Protein 7QB8 (pdb70)

Radius of gyration: 17.1 Å; Cα contacts (8 Å, |Δi|>4): 320; chains: 1; bounding box: 38×36×46 Å

InterPro domains:
  IPR030903 Cyclodipeptide synthase [PF16715] (21-199)
  IPR030903 Cyclodipeptide synthase [TIGR04539] (23-199)
  IPR038622 Cyclodipeptide synthase superfamily [G3DSA:3.40.50.11710] (7-207)

B-factor: mean 63.41, std 20.31, range [30.0, 174.08]

CATH classification: 3.40.50.11710

Organism: NCBI:txid1394712

Structure (mmCIF, N/CA/C/O backbone):
data_7QB8
#
_entry.id   7QB8
#
_cell.length_a   102.611
_cell.length_b   102.611
_cell.length_c   49.758
_cell.angle_alpha   90.000
_cell.angle_beta   90.000
_cell.angle_gamma   90.000
#
_symmetry.space_group_name_H-M   'P 42 21 2'
#
loop_
_entity.id
_entity.type
_entity.pdbx_description
1 polymer 'Cyclodipeptide synthase'
2 water water
#
loop_
_atom_site.group_PDB
_atom_site.id
_atom_site.type_symbol
_atom_site.label_atom_id
_atom_site.label_alt_id
_atom_site.label_comp_id
_atom_site.label_asym_id
_atom_site.label_entity_id
_atom_site.label_seq_id
_atom_site.pdbx_PDB_ins_code
_atom_site.Cartn_x
_atom_site.Cartn_y
_atom_site.Cartn_z
_atom_site.occupancy
_atom_site.B_iso_or_equiv
_atom_site.auth_seq_id
_atom_site.auth_comp_id
_atom_site.auth_asym_id
_atom_site.auth_atom_id
_atom_site.pdbx_PDB_model_num
ATOM 1 N N . MET A 1 1 ? 19.946 67.050 -1.842 1.00 101.28 1 MET A N 1
ATOM 2 C CA . MET A 1 1 ? 20.565 66.090 -0.940 1.00 87.31 1 MET A CA 1
ATOM 3 C C . MET A 1 1 ? 21.887 65.597 -1.540 1.00 76.36 1 MET A C 1
ATOM 4 O O . MET A 1 1 ? 21.895 64.894 -2.556 1.00 69.58 1 MET A O 1
ATOM 9 N N . GLU A 1 2 ? 23.005 65.983 -0.920 1.00 64.14 2 GLU A N 1
ATOM 10 C CA . GLU A 1 2 ? 24.313 65.623 -1.448 1.00 73.07 2 GLU A CA 1
ATOM 11 C C . GLU A 1 2 ? 25.315 65.442 -0.314 1.00 67.79 2 GLU A C 1
ATOM 12 O O . GLU A 1 2 ? 25.134 65.937 0.806 1.00 61.03 2 GLU A O 1
ATOM 18 N N . LEU A 1 3 ? 26.381 64.715 -0.641 1.00 66.69 3 LEU A N 1
ATOM 19 C CA . LEU A 1 3 ? 27.472 64.429 0.281 1.00 69.01 3 LEU A CA 1
ATOM 20 C C . LEU A 1 3 ? 28.239 65.705 0.589 1.00 71.00 3 LEU A C 1
ATOM 21 O O . LEU A 1 3 ? 28.733 66.373 -0.327 1.00 67.84 3 LEU A O 1
ATOM 26 N N . HIS A 1 4 ? 28.337 66.083 1.847 1.00 66.76 4 HIS A N 1
ATOM 27 C CA . HIS A 1 4 ? 29.001 67.365 2.166 1.00 84.63 4 HIS A CA 1
ATOM 28 C C . HIS A 1 4 ? 30.384 67.098 2.722 1.00 88.27 4 HIS A C 1
ATOM 29 O O . HIS A 1 4 ? 31.237 67.944 2.480 1.00 97.94 4 HIS A O 1
ATOM 36 N N . GLN A 1 5 ? 30.613 65.949 3.352 1.00 89.37 5 GLN A N 1
ATOM 37 C CA . GLN A 1 5 ? 31.875 65.735 4.034 1.00 86.86 5 GLN A CA 1
ATOM 38 C C . GLN A 1 5 ? 31.948 64.290 4.518 1.00 76.61 5 GLN A C 1
ATOM 39 O O . GLN A 1 5 ? 30.925 63.638 4.736 1.00 67.59 5 GLN A O 1
ATOM 45 N N . ILE A 1 6 ? 33.132 63.704 4.646 1.00 73.14 6 ILE A N 1
ATOM 46 C CA . ILE A 1 6 ? 33.346 62.259 4.733 1.00 67.80 6 ILE A CA 1
ATOM 47 C C . ILE A 1 6 ? 34.424 61.983 5.774 1.00 66.48 6 ILE A C 1
ATOM 48 O O . ILE A 1 6 ? 35.512 62.564 5.705 1.00 72.62 6 ILE A O 1
ATOM 53 N N . ARG A 1 7 ? 34.147 61.073 6.709 1.00 56.75 7 ARG A N 1
ATOM 54 C CA A ARG A 1 7 ? 35.162 60.605 7.645 0.50 54.29 7 ARG A CA 1
ATOM 55 C CA B ARG A 1 7 ? 35.122 60.603 7.694 0.50 54.79 7 ARG A CA 1
ATOM 56 C C . ARG A 1 7 ? 35.262 59.089 7.563 1.00 55.02 7 ARG A C 1
ATOM 57 O O . ARG A 1 7 ? 34.267 58.374 7.720 1.00 66.10 7 ARG A O 1
ATOM 72 N N . GLY A 1 8 ? 36.476 58.599 7.306 1.00 57.51 8 GLY A N 1
ATOM 73 C CA . GLY A 1 8 ? 36.757 57.169 7.266 1.00 58.73 8 GLY A CA 1
ATOM 74 C C . GLY A 1 8 ? 37.115 56.609 5.896 1.00 62.38 8 GLY A C 1
ATOM 75 O O . GLY A 1 8 ? 37.575 55.462 5.815 1.00 63.09 8 GLY A O 1
ATOM 76 N N . CYS A 1 9 ? 36.930 57.366 4.824 1.00 63.39 9 CYS A N 1
ATOM 77 C CA . CYS A 1 9 ? 37.308 56.916 3.485 1.00 67.07 9 CYS A CA 1
ATOM 78 C C . CYS A 1 9 ? 37.535 58.14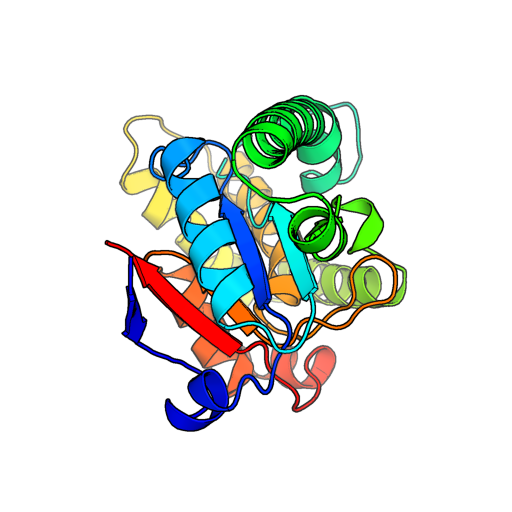9 2.622 1.00 69.62 9 CYS A C 1
ATOM 79 O O . CYS A 1 9 ? 37.481 59.282 3.109 1.00 62.36 9 CYS A O 1
ATOM 82 N N . HIS A 1 10 ? 37.810 57.908 1.353 1.00 73.75 10 HIS A N 1
ATOM 83 C CA . HIS A 1 10 ? 38.002 59.019 0.392 1.00 81.99 10 HIS A CA 1
ATOM 84 C C . HIS A 1 10 ? 36.741 59.140 -0.464 1.00 80.39 10 HIS A C 1
ATOM 85 O O . HIS A 1 10 ? 35.990 58.178 -0.539 1.00 69.53 10 HIS A O 1
ATOM 92 N N . LYS A 1 11 ? 36.542 60.277 -1.101 1.00 86.27 11 LYS A N 1
ATOM 93 C CA . LYS A 1 11 ? 35.313 60.525 -1.886 1.00 93.55 11 LYS A CA 1
ATOM 94 C C . LYS A 1 11 ? 35.141 59.467 -2.958 1.00 84.97 11 LYS A C 1
ATOM 95 O O . 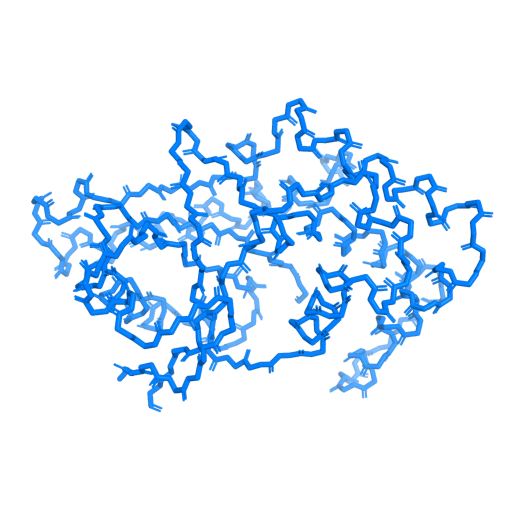LYS A 1 11 ? 34.013 59.126 -3.268 1.00 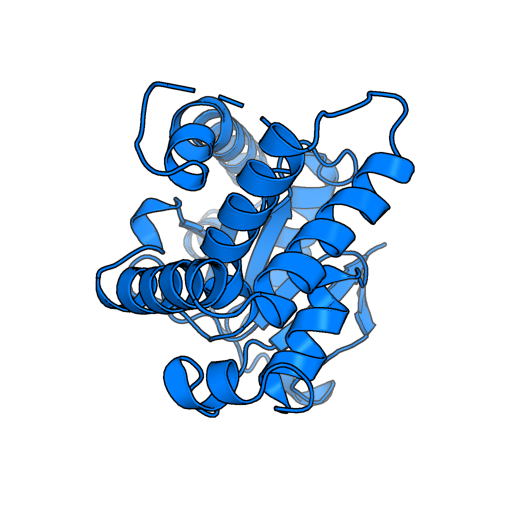86.20 11 LYS A O 1
ATOM 101 N N . ASN A 1 12 ? 36.239 58.991 -3.498 1.00 88.63 12 ASN A N 1
ATOM 10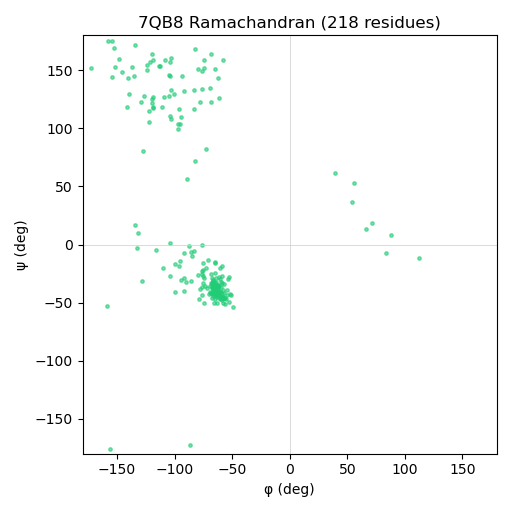2 C CA . ASN A 1 12 ? 36.132 58.034 -4.613 1.00 91.28 12 ASN A CA 1
ATOM 103 C C . ASN A 1 12 ? 35.579 56.718 -4.102 1.00 86.33 12 ASN A C 1
ATOM 104 O O . ASN A 1 12 ? 34.865 56.065 -4.847 1.00 89.90 12 ASN A O 1
ATOM 109 N N . ASP A 1 13 ? 35.953 56.339 -2.895 1.00 73.94 13 ASP A N 1
ATOM 110 C CA . ASP A 1 13 ? 35.425 55.086 -2.366 1.00 65.67 13 ASP A CA 1
ATOM 111 C C . ASP A 1 13 ? 33.905 55.066 -2.416 1.00 66.63 13 ASP A C 1
ATOM 112 O O . ASP A 1 13 ? 33.299 53.998 -2.559 1.00 68.19 13 ASP A O 1
ATOM 117 N N . ILE A 1 14 ? 33.273 56.235 -2.321 1.00 65.16 14 ILE A N 1
ATOM 118 C CA . ILE A 1 14 ? 31.818 56.301 -2.281 1.00 63.86 14 ILE A CA 1
ATOM 119 C C . ILE A 1 14 ? 31.221 56.137 -3.682 1.00 76.55 14 ILE A C 1
ATOM 120 O O . ILE A 1 14 ? 30.287 55.354 -3.892 1.00 79.09 14 ILE A O 1
ATOM 125 N N . GLU A 1 15 ? 31.818 56.886 -4.600 1.00 81.55 15 GLU A N 1
ATOM 126 C CA . GLU A 1 15 ? 31.369 56.865 -6.003 1.00 98.21 15 GLU A CA 1
ATOM 127 C C . GLU A 1 15 ? 31.671 55.500 -6.598 1.00 86.31 15 GLU A C 1
ATOM 128 O O . GLU A 1 15 ? 30.904 55.078 -7.446 1.00 105.91 15 GLU A O 1
ATOM 134 N N . LEU A 1 16 ? 32.699 54.821 -6.126 1.00 72.76 16 LEU A N 1
ATOM 135 C CA . LEU A 1 16 ? 32.891 53.436 -6.594 1.00 75.85 16 LEU A CA 1
ATOM 136 C C . LEU A 1 16 ? 31.890 52.545 -5.885 1.00 71.59 16 LEU A C 1
ATOM 137 O O . LEU A 1 16 ? 31.954 51.348 -6.099 1.00 77.39 16 LEU A O 1
ATOM 142 N N . LYS A 1 17 ? 31.074 53.120 -5.008 1.00 64.69 17 LYS A N 1
ATOM 143 C CA . LYS A 1 17 ? 30.018 52.366 -4.337 1.00 69.12 17 LYS A CA 1
ATOM 144 C C . LYS A 1 17 ? 30.603 51.156 -3.609 1.00 70.79 17 LYS A C 1
ATOM 145 O O . LYS A 1 17 ? 30.165 50.023 -3.797 1.00 63.92 17 LYS A O 1
ATOM 151 N N . LYS A 1 18 ? 31.617 51.412 -2.768 1.00 67.92 18 LYS A N 1
ATOM 152 C CA . LYS A 1 18 ? 32.337 50.327 -2.110 1.00 67.99 18 LYS A CA 1
ATOM 153 C C . LYS A 1 18 ? 31.545 49.699 -0.967 1.00 64.18 18 LYS A C 1
ATOM 154 O O . LYS A 1 18 ? 31.745 48.514 -0.675 1.00 66.59 18 LYS A O 1
ATOM 160 N N . TYR A 1 19 ? 30.640 50.452 -0.330 1.00 55.56 19 TYR A N 1
ATOM 161 C CA . TYR A 1 19 ? 30.083 50.088 0.966 1.00 52.80 19 TYR A CA 1
ATOM 162 C C . TYR A 1 19 ? 28.563 50.013 0.942 1.00 52.54 19 TYR A C 1
ATOM 163 O O . TYR A 1 19 ? 27.894 50.745 0.202 1.00 55.53 19 TYR A O 1
ATOM 172 N N . ASN A 1 20 ? 28.023 49.141 1.796 1.00 50.36 20 ASN A N 1
ATOM 173 C CA . ASN A 1 20 ? 26.622 49.246 2.175 1.00 47.90 20 ASN A CA 1
ATOM 174 C C . ASN A 1 20 ? 26.449 50.418 3.131 1.00 53.60 20 ASN A C 1
ATOM 175 O O . ASN A 1 20 ? 27.368 50.791 3.860 1.00 49.39 20 ASN A O 1
ATOM 180 N N . ILE A 1 21 ? 25.258 51.004 3.129 1.00 50.16 21 ILE A N 1
ATOM 181 C CA . ILE A 1 21 ? 25.019 52.283 3.784 1.00 43.43 21 ILE A CA 1
ATOM 182 C C . ILE A 1 21 ? 23.840 52.151 4.736 1.00 43.99 21 ILE A C 1
ATOM 183 O O . ILE A 1 21 ? 22.769 51.691 4.334 1.00 45.60 21 ILE A O 1
ATOM 188 N N . GLY A 1 22 ? 24.041 52.552 5.991 1.00 42.16 22 GLY A N 1
ATOM 189 C CA . GLY A 1 22 ? 22.949 52.662 6.947 1.00 43.71 22 GLY A CA 1
ATOM 190 C C . GLY A 1 22 ? 22.385 54.074 6.983 1.00 41.35 22 GLY A C 1
ATOM 191 O O . GLY A 1 22 ? 23.119 55.055 6.850 1.00 43.08 22 GLY A O 1
ATOM 192 N N . VAL A 1 23 ? 21.073 54.169 7.180 1.00 42.15 23 VAL A N 1
ATOM 193 C CA . VAL A 1 23 ? 20.414 55.453 7.421 1.00 38.31 23 VAL A CA 1
ATOM 194 C C . VAL A 1 23 ? 20.101 55.526 8.916 1.00 40.33 23 VAL A C 1
ATOM 195 O O . VAL A 1 23 ? 19.221 54.810 9.411 1.00 41.23 23 VAL A O 1
ATOM 199 N N . ALA A 1 24 ? 20.803 56.399 9.631 1.00 40.58 24 ALA A N 1
ATOM 200 C CA . ALA A 1 24 ? 20.795 56.407 11.103 1.00 45.74 24 ALA A CA 1
ATOM 201 C C . ALA A 1 24 ? 19.783 57.445 11.565 1.00 41.23 24 ALA A C 1
ATOM 202 O O . ALA A 1 24 ? 20.044 58.648 11.500 1.00 45.66 24 ALA A O 1
ATOM 204 N N . ILE A 1 25 ? 18.618 56.990 12.009 1.00 36.70 25 ILE A N 1
ATOM 205 C CA . ILE A 1 25 ? 17.525 57.906 12.320 1.00 39.69 25 ILE A CA 1
ATOM 206 C C . ILE A 1 25 ? 17.612 58.290 13.788 1.00 42.95 25 ILE A C 1
ATOM 207 O O . ILE A 1 25 ? 17.790 57.423 14.651 1.00 42.56 25 ILE A O 1
ATOM 212 N N . SER A 1 26 ? 17.516 59.590 14.071 1.00 46.15 26 SER A N 1
ATOM 213 C CA . SER A 1 26 ? 17.426 60.096 15.445 1.00 43.65 26 SER A CA 1
ATOM 214 C C . SER A 1 26 ? 15.942 60.326 15.713 1.00 50.81 26 SER A C 1
ATOM 215 O O . SER A 1 26 ? 15.375 61.338 15.288 1.00 46.18 26 SER A O 1
ATOM 218 N N . LEU A 1 27 ? 15.304 59.378 16.399 1.00 50.20 27 LEU A N 1
ATOM 219 C CA . LEU A 1 27 ? 13.857 59.453 16.554 1.00 56.71 27 LEU A CA 1
ATOM 220 C C . LEU A 1 27 ? 13.497 60.615 17.468 1.00 55.50 27 LEU A C 1
ATOM 221 O O . LEU A 1 27 ? 14.110 60.805 18.523 1.00 56.72 27 LEU A O 1
ATOM 226 N N . GLY A 1 28 ? 12.504 61.399 17.058 1.00 53.80 28 GLY A N 1
ATOM 227 C CA . GLY A 1 28 ? 12.142 62.585 17.806 1.00 58.11 28 GLY A CA 1
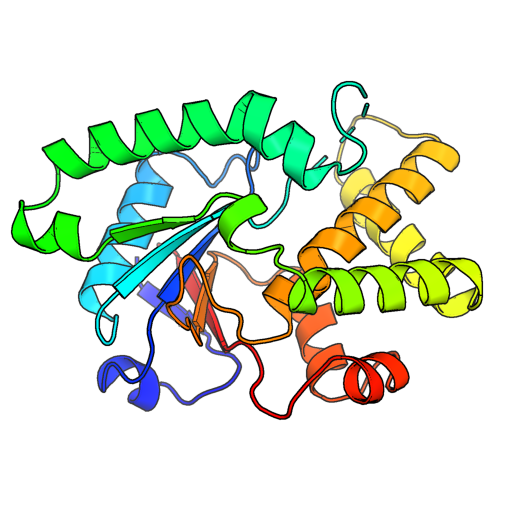ATOM 228 C C . GLY A 1 28 ? 12.981 63.805 17.502 1.00 59.49 28 GLY A C 1
ATOM 229 O O . GLY A 1 28 ? 12.674 64.887 18.008 1.00 60.12 28 GLY A O 1
ATOM 230 N N . ASN A 1 29 ? 14.042 63.665 16.712 1.00 48.13 29 ASN A N 1
ATOM 231 C CA . ASN A 1 29 ? 14.812 64.805 16.227 1.00 50.21 29 ASN A CA 1
ATOM 232 C C . ASN A 1 29 ? 14.029 65.429 15.080 1.00 50.04 29 ASN A C 1
ATOM 233 O O . ASN A 1 29 ? 13.728 64.750 14.095 1.00 46.00 29 ASN A O 1
ATOM 238 N N . LYS A 1 30 ? 13.701 66.715 15.195 1.00 51.59 30 LYS A N 1
ATOM 239 C CA . LYS A 1 30 ? 12.760 67.292 14.244 1.00 58.02 30 LYS A CA 1
ATOM 240 C C . LYS A 1 30 ? 13.279 67.317 12.806 1.00 58.59 30 LYS A C 1
ATOM 241 O O . LYS A 1 30 ? 12.475 67.506 11.887 1.00 55.50 30 LYS A O 1
ATOM 247 N N . TRP A 1 31 ? 14.579 67.115 12.571 1.00 53.82 31 TRP A N 1
ATOM 248 C CA . TRP A 1 31 ? 15.038 67.021 11.184 1.00 48.48 31 TRP A CA 1
ATOM 249 C C . TRP A 1 31 ? 14.526 65.756 10.509 1.00 50.90 31 TRP A C 1
ATOM 250 O O . TRP A 1 31 ? 14.376 65.721 9.275 1.00 45.87 31 TRP A O 1
ATOM 261 N N . PHE A 1 32 ? 14.237 64.714 11.285 1.00 42.78 32 PHE A N 1
ATOM 262 C CA . PHE A 1 32 ? 13.934 63.414 10.702 1.00 42.20 32 PHE A CA 1
ATOM 263 C C . PHE A 1 32 ? 12.441 63.273 10.413 1.00 44.01 32 PHE A C 1
ATOM 264 O O . PHE A 1 32 ? 11.768 62.342 10.843 1.00 45.68 32 PHE A O 1
ATOM 272 N N . SER A 1 33 ? 11.941 64.227 9.627 1.00 44.66 33 SER A N 1
ATOM 273 C CA . SER A 1 33 ? 10.653 64.077 8.970 1.00 45.28 33 SER A CA 1
ATOM 274 C C . SER A 1 33 ? 10.666 62.836 8.084 1.00 46.91 33 SER A C 1
ATOM 275 O O . SER A 1 33 ? 11.726 62.338 7.691 1.00 51.17 33 SER A O 1
ATOM 278 N N . ILE A 1 34 ? 9.467 62.318 7.774 1.00 40.09 34 ILE A N 1
ATOM 279 C CA . ILE A 1 34 ? 9.375 61.229 6.802 1.00 42.54 34 ILE A CA 1
ATOM 280 C C . ILE A 1 34 ? 9.936 61.679 5.458 1.00 43.39 34 ILE A C 1
ATOM 281 O O . ILE A 1 34 ? 10.577 60.899 4.743 1.00 42.39 34 ILE A O 1
ATOM 286 N N . ASP A 1 35 ? 9.712 62.945 5.104 1.00 44.16 35 ASP A N 1
ATOM 287 C CA . ASP A 1 35 ? 10.255 63.488 3.858 1.00 45.29 35 ASP A CA 1
ATOM 288 C C . ASP A 1 35 ? 11.776 63.427 3.846 1.00 45.28 35 ASP A C 1
ATOM 289 O O . ASP A 1 35 ? 12.381 63.036 2.844 1.00 45.52 35 ASP A O 1
ATOM 294 N N . ASN A 1 36 ? 12.418 63.844 4.949 1.00 50.85 36 ASN A N 1
ATOM 295 C CA . ASN A 1 36 ? 13.880 63.859 4.985 1.00 42.86 36 ASN A CA 1
ATOM 296 C C . ASN A 1 36 ? 14.444 62.450 5.095 1.00 50.45 36 ASN A C 1
ATOM 297 O O . ASN A 1 36 ? 15.502 62.153 4.526 1.00 44.16 36 ASN A O 1
ATOM 302 N N . ILE A 1 37 ? 13.758 61.569 5.828 1.00 42.07 37 ILE A N 1
ATOM 303 C CA . ILE A 1 37 ? 14.151 60.162 5.832 1.00 40.02 37 ILE A CA 1
ATOM 304 C C . ILE A 1 37 ? 14.065 59.581 4.429 1.00 41.77 37 ILE A C 1
ATOM 305 O O . ILE A 1 37 ? 14.930 58.803 4.009 1.00 44.23 37 ILE A O 1
ATOM 310 N N . GLU A 1 38 ? 12.999 59.903 3.694 1.00 41.19 38 GLU A N 1
ATOM 311 C CA . GLU A 1 38 ? 12.883 59.333 2.354 1.00 41.94 38 GLU A CA 1
ATOM 312 C C . GLU A 1 38 ? 13.995 59.844 1.457 1.00 49.63 38 GLU A C 1
ATOM 313 O O . GLU A 1 38 ? 14.477 59.112 0.585 1.00 46.83 38 GLU A O 1
ATOM 319 N N . LYS A 1 39 ? 14.434 61.087 1.666 1.00 41.46 39 LYS A N 1
ATOM 320 C CA . LYS A 1 39 ? 15.483 61.612 0.802 1.00 55.18 39 LYS A CA 1
ATOM 321 C C . LYS A 1 39 ? 16.838 61.014 1.154 1.00 54.10 39 LYS A C 1
ATOM 322 O O . LYS A 1 39 ? 17.682 60.826 0.270 1.00 49.05 39 LYS A O 1
ATOM 328 N N . LEU A 1 40 ? 17.075 60.721 2.435 1.00 45.26 40 LEU A N 1
ATOM 329 C CA . LEU A 1 40 ? 18.282 59.988 2.788 1.00 38.28 40 LEU A CA 1
ATOM 330 C C . LEU A 1 40 ? 18.251 58.578 2.219 1.00 42.80 40 LEU A C 1
ATOM 331 O O . LEU A 1 40 ? 19.290 58.043 1.814 1.00 49.31 40 LEU A O 1
ATOM 336 N N . VAL A 1 41 ? 17.076 57.943 2.205 1.00 43.94 41 VAL A N 1
ATOM 337 C CA . VAL A 1 41 ? 16.997 56.589 1.662 1.00 44.78 41 VAL A CA 1
ATOM 338 C C . VAL A 1 41 ? 17.211 56.610 0.157 1.00 51.73 41 VAL A C 1
ATOM 339 O O . VAL A 1 41 ? 17.892 55.737 -0.406 1.00 51.73 41 VAL A O 1
ATOM 343 N N . LYS A 1 42 ? 16.628 57.600 -0.523 1.00 48.95 42 LYS A N 1
ATOM 344 C CA . LYS A 1 42 ? 16.866 57.773 -1.951 1.00 47.37 42 LYS A CA 1
ATOM 345 C C . LYS A 1 42 ? 18.358 57.918 -2.250 1.00 47.55 42 LYS A C 1
ATOM 346 O O . LYS A 1 42 ? 18.891 57.243 -3.140 1.00 55.14 42 LYS A O 1
ATOM 352 N N . TRP A 1 43 ? 19.033 58.826 -1.536 1.00 47.47 43 TRP A N 1
ATOM 353 C CA . TRP A 1 43 ? 20.468 59.051 -1.729 1.00 56.14 43 TRP A CA 1
ATOM 354 C C . TRP A 1 43 ? 21.274 57.787 -1.460 1.00 53.28 43 TRP A C 1
ATOM 355 O O . TRP A 1 43 ? 22.178 57.433 -2.233 1.00 57.51 43 TRP A O 1
ATOM 366 N N . SER A 1 44 ? 20.955 57.094 -0.372 1.00 47.65 44 SER A N 1
ATOM 367 C CA . SER A 1 44 ? 21.696 55.894 -0.014 1.00 52.31 44 SER A CA 1
ATOM 368 C C . SER A 1 44 ? 21.470 54.782 -1.017 1.00 51.21 44 SER A C 1
ATOM 369 O O . SER A 1 44 ? 22.384 53.999 -1.297 1.00 57.99 44 SER A O 1
ATOM 372 N N . LEU A 1 45 ? 20.268 54.695 -1.583 1.00 51.02 45 LEU A N 1
ATOM 373 C CA . LEU A 1 45 ? 20.016 53.669 -2.581 1.00 56.81 45 LEU A CA 1
ATOM 374 C C . LEU A 1 45 ? 20.838 53.906 -3.840 1.00 58.91 45 LEU A C 1
ATOM 375 O O . LEU A 1 45 ? 21.239 52.948 -4.503 1.00 60.93 45 LEU A O 1
ATOM 380 N N . LEU A 1 46 ? 21.105 55.167 -4.179 1.00 62.39 46 LEU A N 1
ATOM 381 C CA . LEU A 1 46 ? 21.878 55.479 -5.379 1.00 57.91 46 LEU A CA 1
ATOM 382 C C . LEU A 1 46 ? 23.386 55.446 -5.156 1.00 57.16 46 LEU A C 1
ATOM 383 O O . LEU A 1 46 ? 24.136 55.511 -6.131 1.00 63.32 46 LEU A O 1
ATOM 388 N N . HIS A 1 47 ? 23.855 55.351 -3.920 1.00 54.16 47 HIS A N 1
ATOM 389 C CA . HIS A 1 47 ? 25.284 55.294 -3.653 1.00 59.51 47 HIS A CA 1
ATOM 390 C C . HIS A 1 47 ? 25.718 53.982 -3.022 1.00 60.95 47 HIS A C 1
ATOM 391 O O . HIS A 1 47 ? 26.926 53.760 -2.849 1.00 59.39 47 HIS A O 1
ATOM 398 N N . THR A 1 48 ? 24.787 53.096 -2.692 1.00 59.89 48 THR A N 1
ATOM 399 C CA . THR A 1 48 ? 25.163 51.920 -1.929 1.00 58.05 48 THR A CA 1
ATOM 400 C C . THR A 1 48 ? 25.789 50.865 -2.823 1.00 59.26 48 THR A C 1
ATOM 401 O O . THR A 1 48 ? 25.502 50.764 -4.027 1.00 62.47 48 THR A O 1
ATOM 405 N N . LYS A 1 49 ? 26.677 50.078 -2.221 1.00 56.96 49 LYS A N 1
ATOM 406 C CA . LYS A 1 49 ? 27.200 48.908 -2.907 1.00 66.88 49 LYS A CA 1
ATOM 407 C C . LYS A 1 49 ? 26.086 47.921 -3.207 1.00 61.00 49 LYS A C 1
ATOM 408 O O . LYS A 1 49 ? 26.094 47.260 -4.246 1.00 65.09 49 LYS A O 1
ATOM 414 N N . GLU A 1 50 ? 25.133 47.781 -2.291 1.00 67.19 50 GLU A N 1
ATOM 415 C CA . GLU A 1 50 ? 24.042 46.850 -2.541 1.00 66.20 50 GLU A CA 1
ATOM 416 C C . GLU A 1 50 ? 22.825 47.190 -1.696 1.00 64.43 50 GLU A C 1
ATOM 417 O O . GLU A 1 50 ? 21.721 47.354 -2.226 1.00 61.58 50 GLU A O 1
ATOM 423 N N . TYR A 1 51 ? 23.015 47.308 -0.387 1.00 53.54 51 TYR A N 1
ATOM 424 C CA . TYR A 1 51 ? 21.908 47.406 0.553 1.00 55.92 51 TYR A CA 1
ATOM 425 C C . TYR A 1 51 ? 21.855 48.762 1.229 1.00 54.08 51 TYR A C 1
ATOM 426 O O . TYR A 1 51 ? 22.877 49.430 1.417 1.00 52.99 51 TYR A O 1
ATOM 435 N N . VAL A 1 52 ? 20.646 49.135 1.643 1.00 49.66 52 VAL A N 1
ATOM 436 C CA . VAL A 1 52 ? 20.423 50.262 2.535 1.00 45.93 52 VAL A CA 1
ATOM 437 C C . VAL A 1 52 ? 19.772 49.724 3.809 1.00 46.95 52 VAL A C 1
ATOM 438 O O . VAL A 1 52 ? 18.759 49.014 3.746 1.00 45.12 52 VAL A O 1
ATOM 442 N N . ILE A 1 53 ? 20.360 50.038 4.956 1.00 42.34 53 ILE A N 1
ATOM 443 C CA . ILE A 1 53 ? 19.890 49.535 6.244 1.00 42.37 53 ILE A CA 1
ATOM 444 C C . ILE A 1 53 ? 19.315 50.710 7.024 1.00 43.84 53 ILE A C 1
ATOM 445 O O . ILE A 1 53 ? 20.019 51.685 7.315 1.00 47.36 53 ILE A O 1
ATOM 450 N N . ILE A 1 54 ? 18.033 50.645 7.341 1.00 39.10 54 ILE A N 1
ATOM 451 C CA . ILE A 1 54 ? 17.373 51.725 8.072 1.00 35.52 54 ILE A CA 1
ATOM 452 C C . ILE A 1 54 ? 17.282 51.304 9.533 1.00 42.54 54 ILE A C 1
ATOM 453 O O . ILE A 1 54 ? 16.830 50.190 9.834 1.00 48.44 54 ILE A O 1
ATOM 458 N N . TYR A 1 55 ? 17.716 52.173 10.439 1.00 43.82 55 TYR A N 1
ATOM 459 C CA . TYR A 1 55 ? 17.685 51.822 11.847 1.00 38.39 55 TYR A CA 1
ATOM 460 C C . TYR A 1 55 ? 17.558 53.087 12.676 1.00 43.46 55 TYR A C 1
ATOM 461 O O . TYR A 1 55 ? 17.700 54.205 12.180 1.00 41.66 55 TYR A O 1
ATOM 470 N N . ILE A 1 56 ? 17.301 52.889 13.963 1.00 41.33 56 ILE A N 1
ATOM 471 C CA . ILE A 1 56 ? 17.186 53.978 14.928 1.00 46.46 56 ILE A CA 1
ATOM 472 C C . ILE A 1 56 ? 18.528 54.118 15.615 1.00 49.60 56 ILE A C 1
ATOM 473 O O . ILE A 1 56 ? 18.965 53.201 16.321 1.00 45.62 56 ILE A O 1
ATOM 478 N N . ALA A 1 57 ? 19.172 55.266 15.435 1.00 46.91 57 ALA A N 1
ATOM 479 C CA . ALA A 1 57 ? 20.518 55.448 15.961 1.00 49.08 57 ALA A CA 1
ATOM 480 C C . ALA A 1 57 ? 20.547 56.004 17.376 1.00 56.57 57 ALA A C 1
ATOM 481 O O . ALA A 1 57 ? 21.467 55.672 18.142 1.00 57.13 57 ALA A O 1
ATOM 483 N N . ASP A 1 58 ? 19.577 56.834 17.750 1.00 52.47 58 ASP A N 1
ATOM 484 C CA . ASP A 1 58 ? 19.524 57.379 19.102 1.00 68.44 58 ASP A CA 1
ATOM 485 C C . ASP A 1 58 ? 18.092 57.813 19.387 1.00 68.35 58 ASP A C 1
ATOM 486 O O . ASP A 1 58 ? 17.232 57.793 18.497 1.00 66.06 58 ASP A O 1
ATOM 491 N N . SER A 1 59 ? 17.855 58.252 20.634 1.00 96.79 59 SER A N 1
ATOM 492 C CA . SER A 1 59 ? 16.510 58.473 21.156 1.00 101.20 59 SER A CA 1
ATOM 493 C C . SER A 1 59 ? 16.327 59.821 21.852 1.00 100.17 59 SER A C 1
ATOM 494 O O . SER A 1 59 ? 15.294 60.033 22.498 1.00 94.65 59 SER A O 1
ATOM 497 N N . ILE A 1 60 ? 17.289 60.727 21.758 1.00 105.59 60 ILE A N 1
ATOM 498 C CA . ILE A 1 60 ? 17.185 62.004 22.457 1.00 107.56 60 ILE A CA 1
ATOM 499 C C . ILE A 1 60 ? 16.154 62.925 21.801 1.00 109.74 60 ILE A C 1
ATOM 500 O O . ILE A 1 60 ? 14.943 62.738 21.955 1.00 111.04 60 ILE A O 1
ATOM 505 N N . LYS A 1 70 ? 8.110 50.996 32.877 1.00 70.83 70 LYS A N 1
ATOM 506 C CA . LYS A 1 70 ? 9.284 50.580 32.111 1.00 69.74 70 LYS A CA 1
ATOM 507 C C . LYS A 1 70 ? 9.122 49.147 31.621 1.00 55.32 70 LYS A C 1
ATOM 508 O O . LYS A 1 70 ? 9.000 48.208 32.421 1.00 56.69 70 LYS A O 1
ATOM 514 N N . LEU A 1 71 ? 9.124 48.974 30.300 1.00 53.44 71 LEU A N 1
ATOM 515 C CA . LEU A 1 71 ? 8.749 47.699 29.707 1.00 56.09 71 LEU A CA 1
ATOM 516 C C . LEU A 1 71 ? 9.937 46.893 29.205 1.00 54.65 71 LEU A C 1
ATOM 517 O O . LEU A 1 71 ? 9.739 45.808 28.664 1.00 47.47 71 LEU A O 1
ATOM 522 N N . SER A 1 72 ? 11.158 47.394 29.371 1.00 53.57 72 SER A N 1
ATOM 523 C CA . SER A 1 72 ? 12.362 46.673 28.995 1.00 47.57 72 SER A CA 1
ATOM 524 C C . SER A 1 72 ? 13.514 47.110 29.885 1.00 55.26 72 SER A C 1
ATOM 525 O O . SER A 1 72 ? 13.544 48.238 30.377 1.00 56.01 72 SER A O 1
ATOM 528 N N . ASP A 1 73 ? 14.481 46.211 30.063 1.00 61.48 73 ASP A N 1
ATOM 529 C CA . ASP A 1 73 ? 15.715 46.577 30.744 1.00 60.51 73 ASP A CA 1
ATOM 530 C C . ASP A 1 73 ? 16.620 47.412 29.853 1.00 61.34 73 ASP A C 1
ATOM 531 O O . ASP A 1 73 ? 17.552 48.049 30.354 1.00 56.65 73 ASP A O 1
ATOM 536 N N . SER A 1 74 ? 16.367 47.426 28.546 1.00 52.90 74 SER A N 1
ATOM 537 C CA . SER A 1 74 ? 17.148 48.212 27.603 1.00 56.86 74 SER A CA 1
ATOM 538 C C . SER A 1 74 ? 16.343 49.433 27.170 1.00 59.59 74 SER A C 1
ATOM 539 O O . SER A 1 74 ? 15.189 49.310 26.750 1.00 54.54 74 SER A O 1
ATOM 542 N N . HIS A 1 75 ? 16.942 50.611 27.276 1.00 45.73 75 HIS A N 1
ATOM 543 C CA . HIS A 1 75 ? 16.235 51.798 26.817 1.00 50.98 75 HIS A CA 1
ATOM 544 C C . HIS A 1 75 ? 16.033 51.768 25.309 1.00 51.87 75 HIS A C 1
ATOM 545 O O . HIS A 1 75 ? 14.959 52.137 24.817 1.00 49.84 75 HIS A O 1
ATOM 552 N N . ALA A 1 76 ? 17.055 51.341 24.555 1.00 54.62 76 ALA A N 1
ATOM 553 C CA . ALA A 1 76 ? 16.912 51.267 23.102 1.00 51.79 76 ALA A CA 1
ATOM 554 C C . ALA A 1 76 ? 15.807 50.298 22.717 1.00 44.71 76 ALA A C 1
ATOM 555 O O . ALA A 1 76 ? 15.099 50.507 21.721 1.00 43.90 76 ALA A O 1
ATOM 557 N N . GLU A 1 77 ? 15.660 49.217 23.477 1.00 42.24 77 GLU A N 1
ATOM 558 C CA . GLU A 1 77 ? 14.591 48.271 23.179 1.00 46.36 77 GLU A CA 1
ATOM 559 C C . GLU A 1 77 ? 13.234 48.897 23.461 1.00 53.59 77 GLU A C 1
ATOM 560 O O . GLU A 1 77 ? 12.303 48.757 22.657 1.00 44.28 77 GLU A O 1
ATOM 566 N N . GLU A 1 78 ? 13.116 49.631 24.578 1.00 48.85 78 GLU A N 1
ATOM 567 C CA . GLU A 1 78 ? 11.837 50.249 24.919 1.00 50.99 78 GLU A CA 1
ATOM 568 C C . GLU A 1 78 ? 11.431 51.260 23.859 1.00 44.59 78 GLU A C 1
ATOM 569 O O . GLU A 1 78 ? 10.270 51.305 23.440 1.00 49.43 78 GLU A O 1
ATOM 575 N N . VAL A 1 79 ? 12.395 52.044 23.375 1.00 46.15 79 VAL A N 1
ATOM 576 C CA . VAL A 1 79 ? 12.129 52.978 22.291 1.00 46.97 79 VAL A CA 1
ATOM 577 C C . VAL A 1 79 ? 11.719 52.228 21.029 1.00 42.45 79 VAL A C 1
ATOM 578 O O . VAL A 1 79 ? 10.804 52.647 20.313 1.00 48.31 79 VAL A O 1
ATOM 582 N N . ALA A 1 80 ? 12.371 51.093 20.750 1.00 42.03 80 ALA A N 1
ATOM 583 C CA . ALA A 1 80 ? 12.017 50.303 19.572 1.00 44.38 80 ALA A CA 1
ATOM 584 C C . ALA A 1 80 ? 10.571 49.834 19.621 1.00 50.93 80 ALA A C 1
ATOM 585 O O . ALA A 1 80 ? 9.878 49.821 18.594 1.00 48.22 80 ALA A O 1
ATOM 587 N N . ILE A 1 81 ? 10.097 49.406 20.788 1.00 42.72 81 ILE A N 1
ATOM 588 C CA . ILE A 1 81 ? 8.748 48.849 20.812 1.00 45.91 81 ILE A CA 1
ATOM 589 C C . ILE A 1 81 ? 7.691 49.939 20.987 1.00 48.00 81 ILE A C 1
ATOM 590 O O . ILE A 1 81 ? 6.562 49.786 20.511 1.00 47.36 81 ILE A O 1
ATOM 595 N N . ARG A 1 82 ? 8.019 51.024 21.688 1.00 43.57 82 ARG A N 1
ATOM 596 C CA . ARG A 1 82 ? 7.049 52.091 21.889 1.00 48.71 82 ARG A CA 1
ATOM 597 C C . ARG A 1 82 ? 6.886 52.938 20.634 1.00 51.59 82 ARG A C 1
ATOM 598 O O . ARG A 1 82 ? 5.762 53.290 20.261 1.00 55.91 82 ARG A O 1
ATOM 606 N N . TYR A 1 83 ? 7.992 53.291 19.980 1.00 48.32 83 TYR A N 1
ATOM 607 C CA . TYR A 1 83 ? 7.922 54.268 18.896 1.00 52.59 83 TYR A CA 1
ATOM 608 C C . TYR A 1 83 ? 8.588 53.808 17.603 1.00 56.75 83 TYR A C 1
ATOM 609 O O . TYR A 1 83 ? 8.164 54.208 16.512 1.00 53.91 83 TYR A O 1
ATOM 618 N N . GLY A 1 84 ? 9.635 52.987 17.707 1.00 51.48 84 GLY A N 1
ATOM 619 C CA . GLY A 1 84 ? 10.367 52.581 16.514 1.00 47.16 84 GLY A CA 1
ATOM 620 C C . GLY A 1 84 ? 9.524 51.777 15.545 1.00 53.18 84 GLY A C 1
ATOM 621 O O . GLY A 1 84 ? 9.626 51.947 14.327 1.00 56.27 84 GLY A O 1
ATOM 622 N N . ARG A 1 85 ? 8.681 50.885 16.064 1.00 53.26 85 ARG A N 1
ATOM 623 C CA . ARG A 1 85 ? 7.863 50.069 15.177 1.00 50.03 85 ARG A CA 1
ATOM 624 C C . ARG A 1 85 ? 6.906 50.935 14.356 1.00 58.06 85 ARG A C 1
ATOM 625 O O . ARG A 1 85 ? 6.770 50.746 13.139 1.00 56.29 85 ARG A O 1
ATOM 633 N N . ASN A 1 86 ? 6.245 51.903 15.002 1.00 56.83 86 ASN A N 1
ATOM 634 C CA . ASN A 1 86 ? 5.325 52.785 14.284 1.00 56.25 86 ASN A CA 1
ATOM 635 C C . ASN A 1 86 ? 6.053 53.624 13.242 1.00 54.55 86 ASN A C 1
ATOM 636 O O . ASN A 1 86 ? 5.524 53.874 12.150 1.00 52.30 86 ASN A O 1
ATOM 641 N N . LEU A 1 87 ? 7.253 54.104 13.572 1.00 52.30 87 LEU A N 1
ATOM 642 C CA . LEU A 1 87 ? 8.033 54.847 12.585 1.00 48.37 87 LEU A CA 1
ATOM 643 C C . LEU A 1 87 ? 8.334 53.983 11.368 1.00 50.61 87 LEU A C 1
ATOM 644 O O . LEU A 1 87 ? 8.165 54.419 10.218 1.00 47.50 87 LEU A O 1
ATOM 649 N N . PHE A 1 88 ? 8.777 52.746 11.609 1.00 47.04 88 PHE A N 1
ATOM 650 C CA . PHE A 1 88 ? 9.168 51.851 10.525 1.00 49.84 88 PHE A CA 1
ATOM 651 C C . PHE A 1 88 ? 7.992 51.542 9.612 1.00 53.48 88 PHE A C 1
ATOM 652 O O . PHE A 1 88 ? 8.162 51.371 8.396 1.00 48.04 88 PHE A O 1
ATOM 660 N N . ILE A 1 89 ? 6.793 51.441 10.182 1.00 53.34 89 ILE A N 1
ATOM 661 C CA . ILE A 1 89 ? 5.606 51.182 9.376 1.00 56.34 89 ILE A CA 1
ATOM 662 C C . ILE A 1 89 ? 5.314 52.365 8.464 1.00 60.32 89 ILE A C 1
ATOM 663 O O . ILE A 1 89 ? 4.934 52.197 7.297 1.00 51.19 89 ILE A O 1
ATOM 668 N N . LYS A 1 90 ? 5.452 53.581 8.992 1.00 55.22 90 LYS A N 1
ATOM 669 C CA . LYS A 1 90 ? 5.245 54.762 8.167 1.00 55.95 90 LYS A CA 1
ATOM 670 C C . LYS A 1 90 ? 6.289 54.830 7.059 1.00 51.82 90 LYS A C 1
ATOM 671 O O . LYS A 1 90 ? 5.958 55.084 5.897 1.00 50.69 90 LYS A O 1
ATOM 677 N N . ILE A 1 91 ? 7.558 54.573 7.398 1.00 46.32 91 ILE A N 1
ATOM 678 C CA . ILE A 1 91 ? 8.629 54.617 6.401 1.00 51.42 91 ILE A CA 1
ATOM 679 C C . ILE A 1 91 ? 8.362 53.616 5.284 1.00 53.80 91 ILE A C 1
ATOM 680 O O . ILE A 1 91 ? 8.507 53.927 4.089 1.00 50.09 91 ILE A O 1
ATOM 685 N N . LYS A 1 92 ? 7.974 52.392 5.654 1.00 49.91 92 LYS A N 1
ATOM 686 C CA . LYS A 1 92 ? 7.730 51.367 4.640 1.00 57.16 92 LYS A CA 1
ATOM 687 C C . LYS A 1 92 ? 6.604 51.765 3.706 1.00 57.70 92 LYS A C 1
ATOM 688 O O . LYS A 1 92 ? 6.689 51.557 2.489 1.00 54.34 92 LYS A O 1
ATOM 694 N N . GLU A 1 93 ? 5.521 52.294 4.270 1.00 52.61 93 GLU A N 1
ATOM 695 C CA . GLU A 1 93 ? 4.415 52.750 3.445 1.00 54.57 93 GLU A CA 1
ATOM 696 C C . GLU A 1 93 ? 4.880 53.806 2.448 1.00 53.73 93 GLU A C 1
ATOM 697 O O . GLU A 1 93 ? 4.616 53.699 1.240 1.00 53.57 93 GLU A O 1
ATOM 703 N N . ARG A 1 94 ? 5.593 54.830 2.935 1.00 46.63 94 ARG A N 1
ATOM 704 C CA . ARG A 1 94 ? 6.123 55.854 2.034 1.00 52.39 94 ARG A CA 1
ATOM 705 C C . ARG A 1 94 ? 7.015 55.236 0.966 1.00 57.18 94 ARG A C 1
ATOM 706 O O . ARG A 1 94 ? 6.956 55.620 -0.213 1.00 55.00 94 ARG A O 1
ATOM 714 N N . VAL A 1 95 ? 7.847 54.278 1.363 1.00 47.00 95 VAL A N 1
ATOM 715 C CA . VAL A 1 95 ? 8.791 53.675 0.434 1.00 50.93 95 VAL A CA 1
ATOM 716 C C . VAL A 1 95 ? 8.056 52.888 -0.643 1.00 54.50 95 VAL A C 1
ATOM 717 O O . VAL A 1 95 ? 8.370 52.997 -1.836 1.00 58.93 95 VAL A O 1
ATOM 721 N N . SER A 1 96 ? 7.050 52.098 -0.253 1.00 50.14 96 SER A N 1
ATOM 722 C CA . SER A 1 96 ? 6.342 51.301 -1.244 1.00 55.62 96 SER A CA 1
ATOM 723 C C . SER A 1 96 ? 5.592 52.163 -2.249 1.00 59.21 96 SER A C 1
ATOM 724 O O . SER A 1 96 ? 5.192 51.655 -3.303 1.00 59.92 96 SER A O 1
ATOM 727 N N . LEU A 1 97 ? 5.387 53.448 -1.953 1.00 56.34 97 LEU A N 1
ATOM 728 C CA . LEU A 1 97 ? 4.733 54.352 -2.891 1.00 59.40 97 LEU A CA 1
ATOM 729 C C . LEU A 1 97 ? 5.710 55.164 -3.727 1.00 62.04 97 LEU A C 1
ATOM 730 O O . LEU A 1 97 ? 5.309 55.707 -4.758 1.00 62.40 97 LEU A O 1
ATOM 735 N N . SER A 1 98 ? 6.970 55.269 -3.307 1.00 59.34 98 SER A N 1
ATOM 736 C CA . SER A 1 98 ? 7.937 56.133 -3.975 1.00 66.34 98 SER A CA 1
ATOM 737 C C . SER A 1 98 ? 9.023 55.370 -4.725 1.00 67.70 98 SER A C 1
ATOM 738 O O . SER A 1 98 ? 9.675 55.948 -5.599 1.00 74.81 98 SER A O 1
ATOM 741 N N . PHE A 1 99 ? 9.252 54.104 -4.400 1.00 54.22 99 PHE A N 1
ATOM 742 C CA . PHE A 1 99 ? 10.334 53.344 -5.001 1.00 54.47 99 PHE A CA 1
ATOM 743 C C . PHE A 1 99 ? 9.780 52.118 -5.709 1.00 59.14 99 PHE A C 1
ATOM 744 O O . PHE A 1 99 ? 8.684 51.631 -5.414 1.00 63.68 99 PHE A O 1
ATOM 752 N N . SER A 1 100 ? 10.560 51.628 -6.657 1.00 58.86 100 SER A N 1
ATOM 753 C CA . SER A 1 100 ? 10.170 50.443 -7.382 1.00 63.30 100 SER A CA 1
ATOM 754 C C . SER A 1 100 ? 10.343 49.205 -6.513 1.00 62.54 100 SER A C 1
ATOM 755 O O . SER A 1 100 ? 11.076 49.198 -5.518 1.00 59.58 100 SER A O 1
ATOM 758 N N . GLN A 1 101 ? 9.623 48.154 -6.903 1.00 63.48 101 GLN A N 1
ATOM 759 C CA . GLN A 1 101 ? 9.710 46.858 -6.241 1.00 61.79 101 GLN A CA 1
ATOM 760 C C . GLN A 1 101 ? 11.154 46.390 -6.097 1.00 62.79 101 GLN A C 1
ATOM 761 O O . GLN A 1 101 ? 11.555 45.885 -5.039 1.00 65.38 101 GLN A O 1
ATOM 767 N N . ASP A 1 102 ? 11.957 46.548 -7.149 1.00 63.96 102 ASP A N 1
ATOM 768 C CA . ASP A 1 102 ? 13.328 46.060 -7.069 1.00 68.04 102 ASP A CA 1
ATOM 769 C C . ASP A 1 102 ? 14.200 46.964 -6.202 1.00 63.11 102 ASP A C 1
ATOM 770 O O . ASP A 1 102 ? 15.155 46.485 -5.574 1.00 61.21 102 ASP A O 1
ATOM 775 N N . GLU A 1 103 ? 13.886 48.260 -6.132 1.00 61.04 103 GLU A N 1
ATOM 776 C CA . GLU A 1 103 ? 14.567 49.116 -5.156 1.00 61.56 103 GLU A CA 1
ATOM 777 C C . GLU A 1 103 ? 14.177 48.751 -3.730 1.00 61.76 103 GLU A C 1
ATOM 778 O O . GLU A 1 103 ? 15.027 48.740 -2.829 1.00 64.15 103 GLU A O 1
ATOM 784 N N . GLN A 1 104 ? 12.892 48.475 -3.495 1.00 57.69 104 GLN A N 1
ATOM 785 C CA . GLN A 1 104 ? 12.437 48.147 -2.147 1.00 52.99 104 GLN A CA 1
ATOM 786 C C . GLN A 1 104 ? 13.109 46.895 -1.606 1.00 57.19 104 GLN A C 1
ATOM 787 O O . GLN A 1 104 ? 13.238 46.742 -0.387 1.00 57.19 104 GLN A O 1
ATOM 793 N N . ALA A 1 105 ? 13.509 45.977 -2.488 1.00 58.45 105 ALA A N 1
ATOM 794 C CA . ALA A 1 105 ? 14.167 44.754 -2.054 1.00 65.65 105 ALA A CA 1
ATOM 795 C C . ALA A 1 105 ? 15.569 45.012 -1.532 1.00 64.22 105 ALA A C 1
ATOM 796 O O . ALA A 1 105 ? 16.148 44.122 -0.900 1.00 66.62 105 ALA A O 1
ATOM 798 N N . LYS A 1 106 ? 16.117 46.203 -1.770 1.00 58.68 106 LYS A N 1
ATOM 799 C CA . LYS A 1 106 ? 17.443 46.563 -1.287 1.00 60.67 106 LYS A CA 1
ATOM 800 C C . LYS A 1 106 ? 17.428 47.112 0.136 1.00 56.48 106 LYS A C 1
ATOM 801 O O . LYS A 1 106 ? 18.497 47.327 0.718 1.00 53.48 106 LYS A O 1
ATOM 807 N N . ILE A 1 107 ? 16.255 47.328 0.720 1.00 52.69 107 ILE A N 1
ATOM 808 C CA . ILE A 1 107 ? 16.132 48.030 1.994 1.00 51.25 107 ILE A CA 1
ATOM 809 C C . ILE A 1 107 ? 15.886 47.020 3.110 1.00 54.01 107 ILE A C 1
ATOM 810 O O . ILE A 1 107 ? 15.021 46.142 2.987 1.00 54.42 107 ILE A O 1
ATOM 815 N N . ILE A 1 108 ? 16.625 47.161 4.208 1.00 51.49 108 ILE A N 1
ATOM 816 C CA . ILE A 1 108 ? 16.485 46.312 5.384 1.00 52.24 108 ILE A CA 1
ATOM 817 C C . ILE A 1 108 ? 16.118 47.189 6.569 1.00 52.03 108 ILE A C 1
ATOM 818 O O . ILE A 1 108 ? 16.847 48.134 6.889 1.00 51.76 108 ILE A O 1
ATOM 823 N N . TYR A 1 109 ? 15.017 46.859 7.236 1.00 46.18 109 TYR A N 1
ATOM 824 C CA . TYR A 1 109 ? 14.543 47.622 8.387 1.00 46.54 109 TYR A CA 1
ATOM 825 C C . TYR A 1 109 ? 15.061 46.957 9.656 1.00 48.00 109 TYR A C 1
ATOM 826 O O . TYR A 1 109 ? 14.532 45.928 10.077 1.00 54.87 109 TYR A O 1
ATOM 835 N N . ALA A 1 110 ? 16.083 47.549 10.277 1.00 47.02 110 ALA A N 1
ATOM 836 C CA . ALA A 1 110 ? 16.829 46.878 11.335 1.00 49.47 110 ALA A CA 1
ATOM 837 C C . ALA A 1 110 ? 16.376 47.442 12.673 1.00 49.87 110 ALA A C 1
ATOM 838 O O . ALA A 1 110 ? 16.669 48.597 12.991 1.00 43.14 110 ALA A O 1
ATOM 840 N N . THR A 1 111 ? 15.625 46.636 13.423 1.00 49.77 111 THR A N 1
ATOM 841 C CA . THR A 1 111 ? 15.275 46.934 14.809 1.00 48.68 111 THR A CA 1
ATOM 842 C C . THR A 1 111 ? 16.500 46.864 15.712 1.00 51.08 111 THR A C 1
ATOM 843 O O . THR A 1 111 ? 17.531 46.268 15.374 1.00 47.27 111 THR A O 1
ATOM 847 N N . TRP A 1 112 ? 16.350 47.432 16.915 1.00 43.21 112 TRP A N 1
ATOM 848 C CA . TRP A 1 112 ? 17.399 47.300 17.915 1.00 43.67 112 TRP A CA 1
ATOM 849 C C . TRP A 1 112 ? 17.793 45.850 18.106 1.00 43.63 112 TRP A C 1
ATOM 850 O O . TRP A 1 112 ? 18.983 45.537 18.207 1.00 49.25 112 TRP A O 1
ATOM 861 N N . SER A 1 113 ? 16.806 44.942 18.153 1.00 46.66 113 SER A N 1
ATOM 862 C CA . SER A 1 113 ? 17.101 43.524 18.357 1.00 52.00 113 SER A CA 1
ATOM 863 C C . SER A 1 113 ? 17.934 42.961 17.211 1.00 53.71 113 SER A C 1
ATOM 864 O O . SER A 1 113 ? 18.760 42.062 17.415 1.00 55.18 113 SER A O 1
ATOM 867 N N . ASP A 1 114 ? 17.691 43.441 15.989 1.00 46.27 114 ASP A N 1
ATOM 868 C CA . ASP A 1 114 ? 18.434 42.973 14.820 1.00 50.87 114 ASP A CA 1
ATOM 869 C C . ASP A 1 114 ? 19.908 43.340 14.895 1.00 54.58 114 ASP A C 1
ATOM 870 O O . ASP A 1 114 ? 20.736 42.690 14.247 1.00 60.33 114 ASP A O 1
ATOM 875 N N . ILE A 1 115 ? 20.246 44.387 15.637 1.00 48.26 115 ILE A N 1
ATOM 876 C CA . ILE A 1 115 ? 21.617 44.863 15.736 1.00 45.84 115 ILE A CA 1
ATOM 877 C C . ILE A 1 115 ? 22.282 44.380 17.015 1.00 50.91 115 ILE A C 1
ATOM 878 O O . ILE A 1 115 ? 23.437 43.951 16.999 1.00 50.92 115 ILE A O 1
ATOM 883 N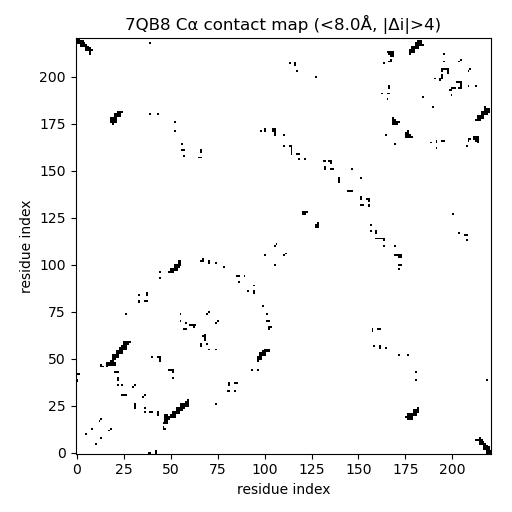 N . ALA A 1 116 ? 21.544 44.405 18.123 1.00 46.47 116 ALA A N 1
ATOM 884 C CA . ALA A 1 116 ? 22.102 44.126 19.442 1.00 48.82 116 ALA A CA 1
ATOM 885 C C . ALA A 1 116 ? 22.186 42.617 19.680 1.00 55.72 116 ALA A C 1
ATOM 886 O O . ALA A 1 116 ? 21.467 42.035 20.494 1.00 62.49 116 ALA A O 1
ATOM 888 N N . ASP A 1 117 ? 23.120 41.978 18.975 1.00 55.93 117 ASP A N 1
ATOM 889 C CA . ASP A 1 117 ? 23.326 40.548 19.157 1.00 54.59 117 ASP A CA 1
ATOM 890 C C . ASP A 1 117 ? 24.295 40.299 20.316 1.00 53.95 117 ASP A C 1
ATOM 891 O O . ASP A 1 117 ? 24.668 41.211 21.061 1.00 49.39 117 ASP A O 1
ATOM 896 N N . SER A 1 118 ? 24.699 39.042 20.495 1.00 61.13 118 SER A N 1
ATOM 897 C CA . SER A 1 118 ? 25.567 38.701 21.617 1.00 62.28 118 SER A CA 1
ATOM 898 C C . SER A 1 118 ? 26.865 39.500 21.576 1.00 64.08 118 SER A C 1
ATOM 899 O O . SER A 1 118 ? 27.292 40.062 22.590 1.00 58.06 118 SER A O 1
ATOM 902 N N . LYS A 1 119 ? 27.496 39.583 20.402 1.00 63.07 119 LYS A N 1
ATOM 903 C CA . LYS A 1 119 ? 28.768 40.295 20.311 1.00 60.92 119 LYS A CA 1
ATOM 904 C C . LYS A 1 119 ? 28.589 41.790 20.579 1.00 57.33 119 LYS A C 1
ATOM 905 O O . LYS A 1 119 ? 29.410 42.412 21.265 1.00 55.97 119 LYS A O 1
ATOM 911 N N . TYR A 1 120 ? 27.524 42.384 20.049 1.00 54.50 120 TYR A N 1
ATOM 912 C CA . TYR A 1 120 ? 27.273 43.797 20.303 1.00 48.00 120 TYR A CA 1
ATOM 913 C C . TYR A 1 120 ? 27.122 44.068 21.799 1.00 44.57 120 TYR A C 1
ATOM 914 O O . TYR A 1 120 ? 27.701 45.020 22.335 1.00 46.41 120 TYR A O 1
ATOM 923 N N . LYS A 1 121 ? 26.352 43.227 22.488 1.00 44.75 121 LYS A N 1
ATOM 924 C CA . LYS A 1 121 ? 26.055 43.457 23.897 1.00 47.51 121 LYS A CA 1
ATOM 925 C C . LYS A 1 121 ? 27.294 43.334 24.774 1.00 51.47 121 LYS A C 1
ATOM 926 O O . LYS A 1 121 ? 27.357 43.960 25.834 1.00 55.20 121 LYS A O 1
ATOM 932 N N . GLU A 1 122 ? 28.255 42.492 24.387 1.00 53.65 122 GLU A N 1
ATOM 933 C CA . GLU A 1 122 ? 29.531 42.459 25.090 1.00 53.93 122 GLU A CA 1
ATOM 934 C C . GLU A 1 122 ? 30.196 43.826 25.074 1.00 50.29 122 GLU A C 1
ATOM 935 O O . GLU A 1 122 ? 30.800 44.238 26.070 1.00 53.04 122 GLU A O 1
ATOM 941 N N . LYS A 1 123 ? 30.106 44.537 23.947 1.00 45.71 123 LYS A N 1
ATOM 942 C CA . LYS A 1 123 ? 30.705 45.865 23.841 1.00 41.65 123 LYS A CA 1
ATOM 943 C C . LYS A 1 123 ? 29.986 46.869 24.738 1.00 47.47 123 LYS A C 1
ATOM 944 O O . LYS A 1 123 ? 30.623 47.678 25.423 1.00 50.89 123 LYS A O 1
ATOM 950 N N . VAL A 1 124 ? 28.655 46.860 24.715 1.00 42.43 124 VAL A N 1
ATOM 951 C CA . VAL A 1 124 ? 27.885 47.722 25.613 1.00 40.75 124 VAL A CA 1
ATOM 952 C C . VAL A 1 124 ? 28.257 47.424 27.059 1.00 42.23 124 VAL A C 1
ATOM 953 O O . VAL A 1 124 ? 28.480 48.339 27.858 1.00 46.79 124 VAL A O 1
ATOM 957 N N . LYS A 1 125 ? 28.346 46.137 27.410 1.00 48.20 125 LYS A N 1
ATOM 958 C CA . LYS A 1 125 ? 28.666 45.768 28.786 1.00 53.21 125 LYS A CA 1
ATOM 959 C C . LYS A 1 125 ? 30.061 46.240 29.175 1.00 55.95 125 LYS A C 1
ATOM 960 O O . LYS A 1 125 ? 30.282 46.672 30.315 1.00 52.55 125 LYS A O 1
ATOM 966 N N . TYR A 1 126 ? 31.018 46.180 28.246 1.00 50.56 126 TYR A N 1
ATOM 967 C CA . TYR A 1 126 ? 32.309 46.793 28.526 1.00 50.19 126 TYR A CA 1
ATOM 968 C C . TYR A 1 126 ? 32.136 48.265 28.872 1.00 47.76 126 TYR A C 1
ATOM 969 O O . TYR A 1 126 ? 32.718 48.760 29.845 1.00 48.41 126 TYR A O 1
ATOM 978 N N . LEU A 1 127 ? 31.335 48.981 28.085 1.00 45.25 127 LEU A N 1
ATOM 979 C CA . LEU A 1 127 ? 31.154 50.410 28.325 1.00 42.65 127 LEU A CA 1
ATOM 980 C C . LEU A 1 127 ? 30.420 50.673 29.639 1.00 44.53 127 LEU A C 1
ATOM 981 O O . LEU A 1 127 ? 30.742 51.636 30.341 1.00 42.72 127 LEU A O 1
ATOM 986 N N . TYR A 1 128 ? 29.424 49.846 29.981 1.00 41.64 128 TYR A N 1
ATOM 987 C CA . TYR A 1 128 ? 28.734 50.017 31.265 1.00 47.42 128 TYR A CA 1
ATOM 988 C C . TYR A 1 128 ? 29.703 49.881 32.430 1.00 52.98 128 TYR A C 1
ATOM 989 O O . TYR A 1 128 ? 29.665 50.666 33.390 1.00 54.75 128 TYR A O 1
ATOM 998 N N . ASN A 1 129 ? 30.557 48.856 32.384 1.00 51.59 129 ASN A N 1
ATOM 999 C CA . ASN A 1 129 ? 31.523 48.650 33.456 1.00 56.94 129 ASN A CA 1
ATOM 1000 C C . ASN A 1 129 ? 32.499 49.816 33.532 1.00 48.58 129 ASN A C 1
ATOM 1001 O O . ASN A 1 129 ? 32.852 50.270 34.626 1.00 50.55 129 ASN A O 1
ATOM 1006 N N . LEU A 1 130 ? 32.918 50.339 32.380 1.00 48.65 130 LEU A N 1
ATOM 1007 C CA . LEU A 1 130 ? 33.816 51.487 32.387 1.00 44.49 130 LEU A CA 1
ATOM 1008 C C . LEU A 1 130 ? 33.128 52.720 32.964 1.00 43.32 130 LEU A C 1
ATOM 1009 O O . LEU A 1 130 ? 33.747 53.496 33.700 1.00 50.96 130 LEU A O 1
ATOM 1014 N N . TYR A 1 131 ? 31.851 52.911 32.632 1.00 42.42 131 TYR A N 1
ATOM 1015 C CA . TYR A 1 131 ? 31.049 53.999 33.189 1.00 49.59 131 TYR A CA 1
ATOM 1016 C C . TYR A 1 131 ? 30.965 53.927 34.701 1.00 59.35 131 TYR A C 1
ATOM 1017 O O . TYR A 1 131 ? 30.769 54.957 35.355 1.00 54.45 131 TYR A O 1
ATOM 1026 N N . ASP A 1 132 ? 31.087 52.726 35.270 1.00 64.17 132 ASP A N 1
ATOM 1027 C CA . ASP A 1 132 ? 30.948 52.524 36.706 1.00 58.59 132 ASP A CA 1
ATOM 1028 C C . ASP A 1 132 ? 32.270 52.543 37.452 1.00 63.48 132 ASP A C 1
ATOM 1029 O O . ASP A 1 132 ? 32.300 52.901 38.639 1.00 68.75 132 ASP A O 1
ATOM 1034 N N . LYS A 1 133 ? 33.355 52.125 36.803 1.00 57.18 133 LYS A N 1
ATOM 1035 C CA . LYS A 1 133 ? 34.641 51.971 37.471 1.00 63.88 133 LYS A CA 1
ATOM 1036 C C . LYS A 1 133 ? 35.588 53.136 37.238 1.00 65.70 133 LYS A C 1
ATOM 1037 O O . LYS A 1 133 ? 36.559 53.275 37.989 1.00 60.32 133 LYS A O 1
ATOM 1043 N N . ASN A 1 134 ? 35.328 53.965 36.230 1.00 62.39 134 ASN A N 1
ATOM 1044 C CA . ASN A 1 134 ? 36.232 55.017 35.767 1.00 66.30 134 ASN A CA 1
ATOM 1045 C C . ASN A 1 134 ? 35.488 56.343 35.867 1.00 60.45 134 ASN A C 1
ATOM 1046 O O . ASN A 1 134 ? 34.652 56.655 35.017 1.00 58.15 134 ASN A O 1
ATOM 1051 N N . ILE A 1 135 ? 35.821 57.158 36.862 1.00 60.43 135 ILE A N 1
ATOM 1052 C CA . ILE A 1 135 ? 35.015 58.351 37.095 1.00 61.43 135 ILE A CA 1
ATOM 1053 C C . ILE A 1 135 ? 35.303 59.444 36.073 1.00 57.71 135 ILE A C 1
ATOM 1054 O O . ILE A 1 135 ? 34.439 60.295 35.828 1.00 61.75 135 ILE A O 1
ATOM 1059 N N . ASN A 1 136 ? 36.477 59.428 35.440 1.00 61.44 136 ASN A N 1
ATOM 1060 C CA . ASN A 1 136 ? 36.725 60.347 34.332 1.00 65.01 136 ASN A CA 1
ATOM 1061 C C . ASN A 1 136 ? 35.819 60.043 33.138 1.00 51.78 136 ASN A C 1
ATOM 1062 O O . ASN A 1 136 ? 35.255 60.962 32.533 1.00 56.64 136 ASN A O 1
ATOM 1067 N N . PHE A 1 137 ? 35.646 58.766 32.800 1.00 55.34 137 PHE A N 1
ATOM 1068 C CA . PHE A 1 137 ? 34.729 58.408 31.720 1.00 53.66 137 PHE A CA 1
ATOM 1069 C C . PHE A 1 137 ? 33.298 58.805 32.069 1.00 58.14 137 PHE A C 1
ATOM 1070 O O . PHE A 1 137 ? 32.601 59.452 31.273 1.00 50.34 137 PHE A O 1
ATOM 1078 N N . LYS A 1 138 ? 32.848 58.414 33.259 1.00 54.65 138 LYS A N 1
ATOM 1079 C CA . LYS A 1 138 ? 31.529 58.784 33.760 1.00 60.34 138 LYS A CA 1
ATOM 1080 C C . LYS A 1 138 ? 31.282 60.279 33.625 1.00 59.35 138 LYS A C 1
ATOM 1081 O O . LYS A 1 138 ? 30.291 60.714 33.029 1.00 70.28 138 LYS A O 1
ATOM 1087 N N . ASN A 1 139 ? 32.191 61.084 34.169 1.00 64.11 139 ASN A N 1
ATOM 1088 C CA . ASN A 1 139 ? 31.988 62.525 34.152 1.00 64.84 139 ASN A CA 1
ATOM 1089 C C . ASN A 1 139 ? 32.010 63.080 32.735 1.00 64.04 139 ASN A C 1
ATOM 1090 O O . ASN A 1 139 ? 31.243 63.995 32.420 1.00 61.43 139 ASN A O 1
ATOM 1095 N N . TYR A 1 140 ? 32.858 62.527 31.853 1.00 62.33 140 TYR A N 1
ATOM 1096 C CA . TYR A 1 140 ? 32.843 62.968 30.457 1.00 60.19 140 TYR A CA 1
ATOM 1097 C C . TYR A 1 140 ? 31.511 62.662 29.787 1.00 65.99 140 TYR A C 1
ATOM 1098 O O . TYR A 1 140 ? 30.985 63.486 29.029 1.00 72.34 140 TYR A O 1
ATOM 1107 N N . ILE A 1 141 ? 30.973 61.462 30.009 1.00 63.58 141 ILE A N 1
ATOM 1108 C CA . ILE A 1 141 ? 29.677 61.130 29.424 1.00 58.26 141 ILE A CA 1
ATOM 1109 C C . ILE A 1 141 ? 28.580 61.992 30.050 1.00 59.41 141 ILE A C 1
ATOM 1110 O O . ILE A 1 141 ? 27.627 62.392 29.375 1.00 71.33 141 ILE A O 1
ATOM 1115 N N . GLU A 1 142 ? 28.705 62.303 31.335 1.00 60.97 142 GLU A N 1
ATOM 1116 C CA . GLU A 1 142 ? 27.642 63.032 32.028 1.00 73.46 142 GLU A CA 1
ATOM 1117 C C . GLU A 1 142 ? 27.622 64.503 31.634 1.00 80.32 142 GLU A C 1
ATOM 1118 O O . GLU A 1 142 ? 26.566 65.044 31.285 1.00 82.09 142 GLU A O 1
ATOM 1124 N N . ASN A 1 143 ? 28.782 65.170 31.690 1.00 83.31 143 ASN A N 1
ATOM 1125 C CA . ASN A 1 143 ? 28.905 66.504 31.108 1.00 85.58 143 ASN A CA 1
ATOM 1126 C C . ASN A 1 143 ? 28.433 66.519 29.661 1.00 82.23 143 ASN A C 1
ATOM 1127 O O . ASN A 1 143 ? 27.965 67.551 29.166 1.00 89.65 143 ASN A O 1
ATOM 1132 N N . PHE A 1 144 ? 28.547 65.383 28.974 1.00 77.22 144 PHE A N 1
ATOM 1133 C CA . PHE A 1 144 ? 28.092 65.281 27.591 1.00 71.83 144 PHE A CA 1
ATOM 1134 C C . PHE A 1 144 ? 26.582 65.455 27.492 1.00 73.23 144 PHE A C 1
ATOM 1135 O O . PHE A 1 144 ? 26.085 66.193 26.635 1.00 78.74 144 PHE A O 1
ATOM 1143 N N . VAL A 1 145 ? 25.835 64.760 28.352 1.00 65.59 145 VAL A N 1
ATOM 1144 C CA . VAL A 1 145 ? 24.382 64.913 28.382 1.00 66.28 145 VAL A CA 1
ATOM 1145 C C . VAL A 1 145 ? 24.001 66.339 28.760 1.00 62.74 145 VAL A C 1
ATOM 1146 O O . VAL A 1 145 ? 23.011 66.894 28.261 1.00 62.17 145 VAL A O 1
ATOM 1150 N N . LYS A 1 146 ? 24.774 66.952 29.651 1.00 62.94 146 LYS A N 1
ATOM 1151 C CA . LYS A 1 146 ? 24.373 68.249 30.180 1.00 68.39 146 LYS A CA 1
ATOM 1152 C C . LYS A 1 146 ? 24.416 69.321 29.105 1.00 72.64 146 LYS A C 1
ATOM 1153 O O . LYS A 1 146 ? 23.545 70.194 29.052 1.00 71.40 146 LYS A O 1
ATOM 1159 N N . GLU A 1 147 ? 25.405 69.261 28.220 1.00 78.63 147 GLU A N 1
ATOM 1160 C CA . GLU A 1 147 ? 25.518 70.306 27.213 1.00 90.90 147 GLU A CA 1
ATOM 1161 C C . GLU A 1 147 ? 24.362 70.271 26.228 1.00 103.28 147 GLU A C 1
ATOM 1162 O O . GLU A 1 147 ? 23.887 71.324 25.778 1.00 108.95 147 GLU A O 1
ATOM 1168 N N . TRP A 1 148 ? 23.883 69.079 25.892 1.00 109.13 148 TRP A N 1
ATOM 1169 C CA . TRP A 1 148 ? 22.737 69.012 24.997 1.00 121.90 148 TRP A CA 1
ATOM 1170 C C . TRP A 1 148 ? 21.460 69.468 25.698 1.00 119.78 148 TRP A C 1
ATOM 1171 O O . TRP A 1 148 ? 20.612 70.131 25.088 1.00 130.02 148 TRP A O 1
ATOM 1182 N N . VAL A 1 149 ? 21.300 69.129 26.978 1.00 105.56 149 VAL A N 1
ATOM 1183 C CA . VAL A 1 149 ? 20.111 69.566 27.707 1.00 95.38 149 VAL A CA 1
ATOM 1184 C C . VAL A 1 149 ? 20.134 71.072 27.911 1.00 91.76 149 VAL A C 1
ATOM 1185 O O . VAL A 1 149 ? 19.086 71.731 27.918 1.00 90.18 149 VAL A O 1
ATOM 1189 N N . SER A 1 150 ? 21.327 71.642 28.078 1.00 90.56 150 SER A N 1
ATOM 1190 C CA . SER A 1 150 ? 21.439 73.088 28.192 1.00 88.19 150 SER A CA 1
ATOM 1191 C C . SER A 1 150 ? 20.931 73.801 26.945 1.00 92.22 150 SER A C 1
ATOM 1192 O O . SER A 1 150 ? 20.585 74.983 27.014 1.00 97.98 150 SER A O 1
ATOM 1195 N N . LYS A 1 151 ? 20.860 73.109 25.812 1.00 97.36 151 LYS A N 1
ATOM 1196 C CA . LYS A 1 151 ? 20.231 73.666 24.624 1.00 107.87 151 LYS A CA 1
ATOM 1197 C C . LYS A 1 151 ? 18.717 73.501 24.640 1.00 112.38 151 LYS A C 1
ATOM 1198 O O . LYS A 1 151 ? 18.042 74.034 23.754 1.00 116.85 151 LYS A O 1
ATOM 1204 N N . GLU A 1 152 ? 18.171 72.795 25.625 1.00 109.15 152 GLU A N 1
ATOM 1205 C CA . GLU A 1 152 ? 16.735 72.616 25.773 1.00 104.08 152 GLU A CA 1
ATOM 1206 C C . GLU A 1 152 ? 16.198 73.506 26.886 1.00 92.08 152 GLU A C 1
ATOM 1207 O O . GLU A 1 152 ? 16.924 73.922 27.793 1.00 82.60 152 GLU A O 1
ATOM 1213 N N . LYS A 1 153 ? 14.897 73.787 26.808 1.00 94.34 153 LYS A N 1
ATOM 1214 C CA . LYS A 1 153 ? 14.258 74.579 27.852 1.00 91.75 153 LYS A CA 1
ATOM 1215 C C . LYS A 1 153 ? 13.983 73.742 29.095 1.00 82.82 153 LYS A C 1
ATOM 1216 O O . LYS A 1 153 ? 14.152 74.224 30.218 1.00 79.09 153 LYS A O 1
ATOM 1222 N N . ARG A 1 154 ? 13.591 72.483 28.911 1.00 84.07 154 ARG A N 1
ATOM 1223 C CA . ARG A 1 154 ? 13.305 71.588 30.026 1.00 87.45 154 ARG A CA 1
ATOM 1224 C C . ARG A 1 154 ? 14.567 71.299 30.842 1.00 86.75 154 ARG A C 1
ATOM 1225 O O . ARG A 1 154 ? 15.687 71.319 30.323 1.00 83.82 154 ARG A O 1
ATOM 1233 N N . THR A 1 155 ? 14.375 71.027 32.136 1.00 83.62 155 THR A N 1
ATOM 1234 C CA . THR A 1 155 ? 15.469 70.784 33.069 1.00 68.41 155 THR A CA 1
ATOM 1235 C C . THR A 1 155 ? 15.460 69.337 33.545 1.00 77.91 155 THR A C 1
ATOM 1236 O O . THR A 1 155 ? 14.413 68.683 33.569 1.00 74.17 155 THR A O 1
ATOM 1240 N N . PHE A 1 156 ? 16.642 68.840 33.929 1.00 75.16 156 PHE A N 1
ATOM 1241 C CA . PHE A 1 156 ? 16.810 67.460 34.369 1.00 79.72 156 PHE A CA 1
ATOM 1242 C C . PHE A 1 156 ? 17.676 67.408 35.618 1.00 81.94 156 PHE A C 1
ATOM 1243 O O . PHE A 1 156 ? 18.618 68.193 35.763 1.00 79.34 156 PHE A O 1
ATOM 1251 N N . ASN A 1 157 ? 17.364 66.466 36.509 1.00 84.08 157 ASN A N 1
ATOM 1252 C CA . ASN A 1 157 ? 18.168 66.285 37.707 1.00 85.51 157 ASN A CA 1
ATOM 1253 C C . ASN A 1 157 ? 19.392 65.427 37.399 1.00 85.44 157 ASN A C 1
ATOM 1254 O O . ASN A 1 157 ? 19.504 64.796 36.341 1.00 76.80 157 ASN A O 1
ATOM 1259 N N . ASN A 1 158 ? 20.320 65.396 38.355 1.00 77.05 158 ASN A N 1
ATOM 1260 C CA . ASN A 1 158 ? 21.601 64.758 38.094 1.00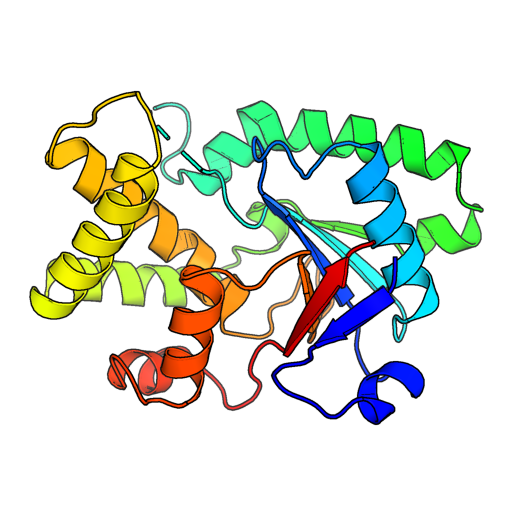 80.75 158 ASN A CA 1
ATOM 1261 C C . ASN A 1 158 ? 21.491 63.239 38.040 1.00 74.27 158 ASN A C 1
ATOM 1262 O O . ASN A 1 158 ? 22.359 62.589 37.441 1.00 62.46 158 ASN A O 1
ATOM 1267 N N . ASN A 1 159 ? 20.437 62.658 38.621 1.00 71.55 159 ASN A N 1
ATOM 1268 C CA . ASN A 1 159 ? 20.227 61.227 38.435 1.00 71.78 159 ASN A CA 1
ATOM 1269 C C . ASN A 1 159 ? 19.661 60.926 37.051 1.00 66.26 159 ASN A C 1
ATOM 1270 O O . ASN A 1 159 ? 20.017 59.911 36.441 1.00 64.19 159 ASN A O 1
ATOM 1275 N N . GLU A 1 160 ? 18.790 61.796 36.537 1.00 61.34 160 GLU A N 1
ATOM 1276 C CA . GLU A 1 160 ? 18.350 61.653 35.152 1.00 64.84 160 GLU A CA 1
ATOM 1277 C C . GLU A 1 160 ? 19.516 61.825 34.184 1.00 57.62 160 GLU A C 1
ATOM 1278 O O . GLU A 1 160 ? 19.642 61.073 33.210 1.00 54.62 160 GLU A O 1
ATOM 1284 N N . ILE A 1 161 ? 20.380 62.812 34.438 1.00 50.85 161 ILE A N 1
ATOM 1285 C CA . ILE A 1 161 ? 21.550 63.015 33.587 1.00 57.43 161 ILE A CA 1
ATOM 1286 C C . ILE A 1 161 ? 22.364 61.734 33.508 1.00 59.79 161 ILE A C 1
ATOM 1287 O O . ILE A 1 161 ? 22.752 61.278 32.423 1.00 55.17 161 ILE A O 1
ATOM 1292 N N . ASN A 1 162 ? 22.608 61.120 34.666 1.00 58.48 162 ASN A N 1
ATOM 1293 C CA . ASN A 1 162 ? 23.387 59.887 34.718 1.00 55.40 162 ASN A CA 1
ATOM 1294 C C . ASN A 1 162 ? 22.717 58.768 33.943 1.00 52.45 162 ASN A C 1
ATOM 1295 O O . ASN A 1 162 ? 23.397 57.991 33.254 1.00 57.48 162 ASN A O 1
ATOM 1300 N N . LYS A 1 163 ? 21.388 58.644 34.064 1.00 53.04 163 LYS A N 1
ATOM 1301 C CA . LYS A 1 163 ? 20.678 57.591 33.335 1.00 58.05 163 LYS A CA 1
ATOM 1302 C C . LYS A 1 163 ? 20.734 57.827 31.831 1.00 58.62 163 LYS A C 1
ATOM 1303 O O . LYS A 1 163 ? 20.855 56.872 31.054 1.00 69.12 163 LYS A O 1
ATOM 1309 N N . PHE A 1 164 ? 20.632 59.086 31.398 1.00 52.54 164 PHE A N 1
ATOM 1310 C CA . PHE A 1 164 ? 20.728 59.384 29.969 1.00 61.09 164 PHE A CA 1
ATOM 1311 C C . PHE A 1 164 ? 22.112 59.034 29.429 1.00 49.53 164 PHE A C 1
ATOM 1312 O O . PHE A 1 164 ? 22.244 58.579 28.292 1.00 56.93 164 PHE A O 1
ATOM 1320 N N . GLY A 1 165 ? 23.156 59.259 30.228 1.00 48.12 165 GLY A N 1
ATOM 1321 C CA . GLY A 1 165 ? 24.497 58.880 29.810 1.00 47.88 165 GLY A CA 1
ATOM 1322 C C . GLY A 1 165 ? 24.619 57.399 29.510 1.00 52.86 165 GLY A C 1
ATOM 1323 O O . GLY A 1 165 ? 25.155 57.002 28.468 1.00 45.97 165 GLY A O 1
ATOM 1324 N N . ARG A 1 166 ? 24.115 56.558 30.418 1.00 54.18 166 ARG A N 1
ATOM 1325 C CA . ARG A 1 166 ? 24.094 55.118 30.165 1.00 55.94 166 ARG A CA 1
ATOM 1326 C C . ARG A 1 166 ? 23.406 54.798 28.846 1.00 50.18 166 ARG A C 1
ATOM 1327 O O . ARG A 1 166 ? 23.842 53.908 28.102 1.00 48.36 166 ARG A O 1
ATOM 1335 N N . TYR A 1 167 ? 22.324 55.517 28.535 1.00 47.89 167 TYR A N 1
ATOM 1336 C CA . TYR A 1 167 ? 21.598 55.262 27.294 1.00 48.53 167 TYR A CA 1
ATOM 1337 C C . TYR A 1 167 ? 22.478 55.524 26.073 1.00 47.04 167 TYR A C 1
ATOM 1338 O O . TYR A 1 167 ? 22.365 54.835 25.051 1.00 48.87 167 TYR A O 1
ATOM 1347 N N . ILE A 1 168 ? 23.352 56.526 26.158 1.00 43.61 168 ILE A N 1
ATOM 1348 C CA . ILE A 1 168 ? 24.281 56.822 25.071 1.00 50.47 168 ILE A CA 1
ATOM 1349 C C . ILE A 1 168 ? 25.215 55.645 24.842 1.00 48.48 168 ILE A C 1
ATOM 1350 O O . ILE A 1 168 ? 25.500 55.256 23.701 1.00 39.93 168 ILE A O 1
ATOM 1355 N N . LEU A 1 169 ? 25.689 55.045 25.926 1.00 45.10 169 LEU A N 1
ATOM 1356 C CA . LEU A 1 169 ? 26.616 53.930 25.814 1.00 44.41 169 LEU A CA 1
ATOM 1357 C C . LEU A 1 169 ? 26.000 52.761 25.060 1.00 45.51 169 LEU A C 1
ATOM 1358 O O . LEU A 1 169 ? 26.714 52.003 24.399 1.00 44.32 169 LEU A O 1
ATOM 1363 N N . GLU A 1 170 ? 24.683 52.593 25.135 1.00 47.60 170 GLU A N 1
ATOM 1364 C CA . GLU A 1 170 ? 24.054 51.496 24.409 1.00 47.57 170 GLU A CA 1
ATOM 1365 C C . GLU A 1 170 ? 24.193 51.646 22.899 1.00 47.54 170 GLU A C 1
ATOM 1366 O O . GLU A 1 170 ? 24.278 50.645 22.186 1.00 48.39 170 GLU A O 1
ATOM 1372 N N . GLU A 1 171 ? 24.204 52.874 22.388 1.00 46.27 171 GLU A N 1
ATOM 1373 C CA . GLU A 1 171 ? 24.299 53.109 20.955 1.00 47.11 171 GLU A CA 1
ATOM 1374 C C . GLU A 1 171 ? 25.726 53.362 20.495 1.00 40.76 171 GLU A C 1
ATOM 1375 O O . GLU A 1 171 ? 25.989 53.319 19.294 1.00 48.88 171 GLU A O 1
ATOM 1381 N N . LEU A 1 172 ? 26.648 53.635 21.423 1.00 43.40 172 LEU A N 1
ATOM 1382 C CA . LEU A 1 172 ? 28.009 53.996 21.031 1.00 44.83 172 LEU A CA 1
ATOM 1383 C C . LEU A 1 172 ? 28.689 52.948 20.157 1.00 42.93 172 LEU A C 1
ATOM 1384 O O . LEU A 1 172 ? 29.311 53.336 19.150 1.00 47.37 172 LEU A O 1
ATOM 1389 N N . PRO A 1 173 ? 28.646 51.644 20.466 1.00 44.52 173 PRO A N 1
ATOM 1390 C CA . PRO A 1 173 ? 29.333 50.688 19.581 1.00 40.34 173 PRO A CA 1
ATOM 1391 C C . PRO A 1 173 ? 28.817 50.733 18.160 1.00 46.96 173 PRO A C 1
ATOM 1392 O O . PRO A 1 173 ? 29.605 50.589 17.216 1.00 48.67 173 PRO A O 1
ATOM 1396 N N . GLU A 1 174 ? 27.524 51.003 17.971 1.00 48.11 174 GLU A N 1
ATOM 1397 C CA . GLU A 1 174 ? 26.983 51.024 16.614 1.00 52.33 174 GLU A CA 1
ATOM 1398 C C . GLU A 1 174 ? 27.569 52.174 15.804 1.00 52.82 174 GLU A C 1
ATOM 1399 O O . GLU A 1 174 ? 27.780 52.040 14.592 1.00 58.40 174 GLU A O 1
ATOM 1405 N N . LEU A 1 175 ? 27.849 53.298 16.446 1.00 46.74 175 LEU A N 1
ATOM 1406 C CA . LEU A 1 175 ? 28.490 54.418 15.772 1.00 55.18 175 LEU A CA 1
ATOM 1407 C C . LEU A 1 175 ? 29.974 54.200 15.556 1.00 61.09 175 LEU A C 1
ATOM 1408 O O . LEU A 1 175 ? 30.556 54.809 14.652 1.00 53.99 175 LEU A O 1
ATOM 1413 N N . MET A 1 176 ? 30.601 53.369 16.377 1.00 60.69 176 MET A N 1
ATOM 1414 C CA . MET A 1 176 ? 32.045 53.240 16.345 1.00 57.94 176 MET A CA 1
ATOM 1415 C C . MET A 1 176 ? 32.515 52.138 15.418 1.00 51.13 176 MET A C 1
ATOM 1416 O O . MET A 1 176 ? 33.510 52.327 14.708 1.00 59.88 176 MET A O 1
ATOM 1421 N N . VAL A 1 177 ? 31.812 50.997 15.398 1.00 41.50 177 VAL A N 1
ATOM 1422 C CA . VAL A 1 177 ? 32.296 49.799 14.737 1.00 48.45 177 VAL A CA 1
ATOM 1423 C C . VAL A 1 177 ? 31.322 49.401 13.628 1.00 55.53 177 VAL A C 1
ATOM 1424 O O . VAL A 1 177 ? 30.150 49.787 13.613 1.00 56.92 177 VAL A O 1
ATOM 1428 N N . GLN A 1 178 ? 31.828 48.618 12.686 1.00 58.12 178 GLN A N 1
ATOM 1429 C CA . GLN A 1 178 ? 30.979 48.090 11.627 1.00 55.85 178 GLN A CA 1
ATOM 1430 C C . GLN A 1 178 ? 30.267 46.846 12.154 1.00 55.84 178 GLN A C 1
ATOM 1431 O O . GLN A 1 178 ? 30.917 45.854 12.504 1.00 64.65 178 GLN A O 1
ATOM 1437 N N . VAL A 1 179 ? 28.936 46.913 12.237 1.00 52.66 179 VAL A N 1
ATOM 1438 C CA . VAL A 1 179 ? 28.112 45.824 12.744 1.00 54.11 179 VAL A CA 1
ATOM 1439 C C . VAL A 1 179 ? 27.151 45.385 11.653 1.00 58.49 179 VAL A C 1
ATOM 1440 O O . VAL A 1 179 ? 26.900 46.092 10.672 1.00 63.10 179 VAL A O 1
ATOM 1444 N N . LYS A 1 180 ? 26.580 44.212 11.859 1.00 57.19 180 LYS A N 1
ATOM 1445 C CA . LYS A 1 180 ? 25.657 43.625 10.911 1.00 65.49 180 LYS A CA 1
ATOM 1446 C C . LYS A 1 180 ? 24.234 43.755 11.427 1.00 66.62 180 LYS A C 1
ATOM 1447 O O . LYS A 1 180 ? 23.980 43.707 12.634 1.00 63.23 180 LYS A O 1
ATOM 1453 N N . ALA A 1 181 ? 23.316 43.941 10.488 1.00 57.36 181 ALA A N 1
ATOM 1454 C CA . ALA A 1 181 ? 21.886 43.932 10.753 1.00 69.27 181 ALA A CA 1
ATOM 1455 C C . ALA A 1 181 ? 21.292 42.796 9.947 1.00 74.10 181 ALA A C 1
ATOM 1456 O O . ALA A 1 181 ? 21.381 42.800 8.713 1.00 73.19 181 ALA A O 1
ATOM 1458 N N . ARG A 1 182 ? 20.708 41.819 10.639 1.00 78.03 182 ARG A N 1
ATOM 1459 C CA . ARG A 1 182 ? 20.120 40.667 9.976 1.00 79.70 182 ARG A CA 1
ATOM 1460 C C . ARG A 1 182 ? 21.140 39.991 9.062 1.00 76.16 182 ARG A C 1
ATOM 1461 O O . ARG A 1 182 ? 20.817 39.524 7.971 1.00 77.58 182 ARG A O 1
ATOM 1469 N N . GLY A 1 183 ? 22.395 39.970 9.496 1.00 75.31 183 GLY A N 1
ATOM 1470 C CA . GLY A 1 183 ? 23.444 39.282 8.770 1.00 79.98 183 GLY A CA 1
ATOM 1471 C C . GLY A 1 183 ? 24.156 40.074 7.694 1.00 78.52 183 GLY A C 1
ATOM 1472 O O . GLY A 1 183 ? 24.960 39.489 6.959 1.00 82.56 183 GLY A O 1
ATOM 1473 N N . VAL A 1 184 ? 23.909 41.379 7.578 1.00 71.94 184 VAL A N 1
ATOM 1474 C CA . VAL A 1 184 ? 24.464 42.189 6.495 1.00 70.61 184 VAL A CA 1
ATOM 1475 C C . VAL A 1 184 ? 25.323 43.302 7.077 1.00 64.73 184 VAL A C 1
ATOM 1476 O O . VAL A 1 184 ? 24.833 44.144 7.844 1.00 57.59 184 VAL A O 1
ATOM 1480 N N . LEU A 1 185 ? 26.595 43.329 6.691 1.00 60.02 185 LEU A N 1
ATOM 1481 C CA . LEU A 1 185 ? 27.499 44.347 7.206 1.00 57.86 185 LEU A CA 1
ATOM 1482 C C . LEU A 1 185 ? 27.216 45.667 6.511 1.00 59.51 185 LEU A C 1
ATOM 1483 O O . LEU A 1 185 ? 27.041 45.696 5.284 1.00 66.20 185 LEU A O 1
ATOM 1488 N N . PHE A 1 186 ? 27.133 46.753 7.279 1.00 49.71 186 PHE A N 1
ATOM 1489 C CA . PHE A 1 186 ? 27.120 48.077 6.671 1.00 48.07 186 PHE A CA 1
ATOM 1490 C C . PHE A 1 186 ? 28.278 48.879 7.239 1.00 50.07 186 PHE A C 1
ATOM 1491 O O . PHE A 1 186 ? 28.321 49.179 8.439 1.00 53.72 186 PHE A O 1
ATOM 1499 N N . GLU A 1 187 ? 29.213 49.211 6.354 1.00 51.26 187 GLU A N 1
ATOM 1500 C CA . GLU A 1 187 ? 30.448 49.886 6.713 1.00 49.99 187 GLU A CA 1
ATOM 1501 C C . GLU A 1 187 ? 30.265 51.379 6.901 1.00 47.58 187 GLU A C 1
ATOM 1502 O O . GLU A 1 187 ? 31.045 52.002 7.628 1.00 47.79 187 GLU A O 1
ATOM 1508 N N . ALA A 1 188 ? 29.263 51.975 6.253 1.00 51.58 188 ALA A N 1
ATOM 1509 C CA . ALA A 1 188 ? 29.060 53.419 6.278 1.00 47.92 188 ALA A CA 1
ATOM 1510 C C . ALA A 1 188 ? 27.658 53.736 6.782 1.00 42.47 188 ALA A C 1
ATOM 1511 O O . ALA A 1 188 ? 26.747 52.904 6.681 1.00 41.59 188 ALA A O 1
ATOM 1513 N N . TYR A 1 189 ? 27.487 54.931 7.359 1.00 44.12 189 TYR A N 1
ATOM 1514 C CA . TYR A 1 189 ? 26.144 55.438 7.626 1.00 41.64 189 TYR A CA 1
ATOM 1515 C C . TYR A 1 189 ? 26.073 56.908 7.245 1.00 42.50 189 TYR A C 1
ATOM 1516 O O . TYR A 1 189 ? 27.087 57.618 7.254 1.00 42.19 189 TYR A O 1
ATOM 1525 N N . VAL A 1 190 ? 24.851 57.358 6.893 1.00 43.90 190 VAL A N 1
ATOM 1526 C CA . VAL A 1 190 ? 24.597 58.755 6.543 1.00 39.52 190 VAL A CA 1
ATOM 1527 C C . VAL A 1 190 ? 23.899 59.443 7.707 1.00 40.70 190 VAL A C 1
ATOM 1528 O O . VAL A 1 190 ? 23.076 58.851 8.413 1.00 42.56 190 VAL A O 1
ATOM 1532 N N . TYR A 1 191 ? 24.226 60.711 7.899 1.00 44.40 191 TYR A N 1
ATOM 1533 C CA . TYR A 1 191 ? 23.618 61.539 8.924 1.00 47.40 191 TYR A CA 1
ATOM 1534 C C . TYR A 1 191 ? 23.751 62.974 8.435 1.00 46.06 191 TYR A C 1
ATOM 1535 O O . TYR A 1 191 ? 24.748 63.305 7.785 1.00 50.69 191 TYR A O 1
ATOM 1544 N N . PRO A 1 192 ? 22.763 63.837 8.695 1.00 45.05 192 PRO A N 1
ATOM 1545 C CA . PRO A 1 192 ? 22.743 65.146 8.018 1.00 48.30 192 PRO A CA 1
ATOM 1546 C C . PRO A 1 192 ? 23.751 66.164 8.536 1.00 53.12 192 PRO A C 1
ATOM 1547 O O . PRO A 1 192 ? 24.092 67.098 7.796 1.00 60.57 192 PRO A O 1
ATOM 1551 N N . TYR A 1 193 ? 24.243 66.029 9.759 1.00 48.63 193 TYR A N 1
ATOM 1552 C CA . TYR A 1 193 ? 25.134 67.035 10.320 1.00 51.66 193 TYR A CA 1
ATOM 1553 C C . TYR A 1 193 ? 26.157 66.354 11.208 1.00 46.86 193 TYR A C 1
ATOM 1554 O O . TYR A 1 193 ? 25.874 65.327 11.839 1.00 49.51 193 TYR A O 1
ATOM 1563 N N . LYS A 1 194 ? 27.349 66.946 11.260 1.00 51.65 194 LYS A N 1
ATOM 1564 C CA . LYS A 1 194 ? 28.304 66.598 12.304 1.00 54.67 194 LYS A CA 1
ATOM 1565 C C . LYS A 1 194 ? 27.706 66.947 13.662 1.00 49.75 194 LYS A C 1
ATOM 1566 O O . LYS A 1 194 ? 27.019 67.962 13.805 1.00 53.51 194 LYS A O 1
ATOM 1572 N N . THR A 1 195 ? 27.966 66.119 14.671 1.00 46.50 195 THR A N 1
ATOM 1573 C CA . THR A 1 195 ? 27.495 66.418 16.023 1.00 55.74 195 THR A CA 1
ATOM 1574 C C . THR A 1 195 ? 28.615 66.179 17.028 1.00 55.13 195 THR A C 1
ATOM 1575 O O . THR A 1 195 ? 29.676 65.637 16.705 1.00 53.57 195 THR A O 1
ATOM 1579 N N . ARG A 1 196 ? 28.367 66.587 18.271 1.00 58.77 196 ARG A N 1
ATOM 1580 C CA . ARG A 1 196 ? 29.327 66.293 19.329 1.00 52.21 196 ARG A CA 1
ATOM 1581 C C . ARG A 1 196 ? 29.529 64.792 19.478 1.00 46.05 196 ARG A C 1
ATOM 1582 O O . ARG A 1 196 ? 30.640 64.336 19.771 1.00 45.02 196 ARG A O 1
ATOM 1590 N N . ILE A 1 197 ? 28.492 63.999 19.216 1.00 44.51 197 ILE A N 1
ATOM 1591 C CA . ILE A 1 197 ? 28.661 62.551 19.276 1.00 44.71 197 ILE A CA 1
ATOM 1592 C C . ILE A 1 197 ? 29.532 62.049 18.129 1.00 44.67 197 ILE A C 1
ATOM 1593 O O . ILE A 1 197 ? 30.389 61.181 18.335 1.00 40.71 197 ILE A O 1
ATOM 1598 N N . THR A 1 198 ? 29.331 62.557 16.896 1.00 47.57 198 THR A N 1
ATOM 1599 C CA . THR A 1 198 ? 30.181 62.081 15.803 1.00 43.57 198 THR A CA 1
ATOM 1600 C C . THR A 1 198 ? 31.633 62.525 15.985 1.00 50.30 198 THR A C 1
ATOM 1601 O O . THR A 1 198 ? 32.553 61.778 15.622 1.00 42.50 198 THR A O 1
ATOM 1605 N N . GLU A 1 199 ? 31.866 63.712 16.564 1.00 48.17 199 GLU A N 1
ATOM 1606 C CA . GLU A 1 199 ? 33.238 64.125 16.865 1.00 48.03 199 GLU A CA 1
ATOM 1607 C C . GLU A 1 199 ? 33.857 63.238 17.947 1.00 42.34 199 GLU A C 1
ATOM 1608 O O . GLU A 1 199 ? 35.018 62.823 17.838 1.00 39.51 199 GLU A O 1
ATOM 1614 N N . PHE A 1 200 ? 33.093 62.929 18.991 1.00 43.87 200 PHE A N 1
ATOM 1615 C CA . PHE A 1 200 ? 33.574 62.035 20.045 1.00 41.07 200 PHE A CA 1
ATOM 1616 C C . PHE A 1 200 ? 33.971 60.676 19.486 1.00 41.73 200 PHE A C 1
ATOM 1617 O O . PHE A 1 200 ? 35.036 60.134 19.812 1.00 44.53 200 PHE A O 1
ATOM 1625 N N . VAL A 1 201 ? 33.115 60.104 18.633 1.00 41.23 201 VAL A N 1
ATOM 1626 C CA . VAL A 1 201 ? 33.411 58.807 18.038 1.00 37.36 201 VAL A CA 1
ATOM 1627 C C . VAL A 1 201 ? 34.668 58.882 17.185 1.00 36.47 201 VAL A C 1
ATOM 1628 O O . VAL A 1 201 ? 35.502 57.962 17.194 1.00 41.62 201 VAL A O 1
ATOM 1632 N N . GLY A 1 202 ? 34.834 59.973 16.432 1.00 40.14 202 GLY A N 1
ATOM 1633 C CA . GLY A 1 202 ? 36.067 60.145 15.677 1.00 41.15 202 GLY A CA 1
ATOM 1634 C C . GLY A 1 202 ? 37.302 60.012 16.547 1.00 45.04 202 GLY A C 1
ATOM 1635 O O . GLY A 1 202 ? 38.235 59.269 16.226 1.00 43.45 202 GLY A O 1
ATOM 1636 N N . LEU A 1 203 ? 37.324 60.716 17.681 1.00 44.85 203 LEU A N 1
ATOM 1637 C CA . LEU A 1 203 ? 38.484 60.600 18.563 1.00 37.09 203 LEU A CA 1
ATOM 1638 C C . LEU A 1 203 ? 38.607 59.191 19.130 1.00 37.26 203 LEU A C 1
ATOM 1639 O O . LEU A 1 203 ? 39.717 58.668 19.272 1.00 39.72 203 LEU A O 1
ATOM 1644 N N . LEU A 1 204 ? 37.478 58.576 19.500 1.00 38.57 204 LEU A N 1
ATOM 1645 C CA . LEU A 1 204 ? 37.518 57.218 20.045 1.00 39.50 204 LEU A CA 1
ATOM 1646 C C . LEU A 1 204 ? 38.142 56.244 19.061 1.00 50.26 204 LEU A C 1
ATOM 1647 O O . LEU A 1 204 ? 38.954 55.384 19.444 1.00 38.22 204 LEU A O 1
ATOM 1652 N N . GLN A 1 205 ? 37.769 56.365 17.781 1.00 42.50 205 GLN A N 1
ATOM 1653 C CA . GLN A 1 205 ? 38.263 55.449 16.762 1.00 41.73 205 GLN A CA 1
ATOM 1654 C C . GLN A 1 205 ? 39.746 55.619 16.548 1.00 40.18 205 GLN A C 1
ATOM 1655 O O . GLN A 1 205 ? 40.440 54.664 16.165 1.00 43.04 205 GLN A O 1
ATOM 1661 N N . LYS A 1 206 ? 40.243 56.834 16.732 1.00 40.24 206 LYS A N 1
ATOM 1662 C CA . LYS A 1 206 ? 41.656 57.115 16.562 1.00 43.67 206 LYS A CA 1
ATOM 1663 C C . LYS A 1 206 ? 42.450 56.878 17.844 1.00 49.56 206 LYS A C 1
ATOM 1664 O O . LYS A 1 206 ? 43.680 57.021 17.836 1.00 47.78 206 LYS A O 1
ATOM 1670 N N . GLY A 1 207 ? 41.783 56.491 18.926 1.00 50.08 207 GLY A N 1
ATOM 1671 C CA . GLY A 1 207 ? 42.470 56.269 20.186 1.00 51.34 207 GLY A CA 1
ATOM 1672 C C . GLY A 1 207 ? 42.946 57.539 20.840 1.00 47.47 207 GLY A C 1
ATOM 1673 O O . GLY A 1 207 ? 43.825 57.501 21.707 1.00 47.35 207 GLY A O 1
ATOM 1674 N N . GLU A 1 208 ? 42.389 58.679 20.437 1.00 39.05 208 GLU A N 1
ATOM 1675 C CA . GLU A 1 208 ? 42.817 59.967 20.956 1.00 41.56 208 GLU A CA 1
ATOM 1676 C C . GLU A 1 208 ? 41.999 60.389 22.166 1.00 38.15 208 GLU A C 1
ATOM 1677 O O . GLU A 1 208 ? 42.312 61.404 22.785 1.00 37.08 208 GLU A O 1
ATOM 1683 N N . ILE A 1 209 ? 40.946 59.652 22.494 1.00 35.05 209 ILE A N 1
ATOM 1684 C CA . ILE A 1 209 ? 40.241 59.837 23.756 1.00 36.25 209 ILE A CA 1
ATOM 1685 C C . ILE A 1 209 ? 39.881 58.452 24.271 1.00 42.51 209 ILE A C 1
ATOM 1686 O O . ILE A 1 209 ? 39.613 57.533 23.485 1.00 40.12 209 ILE A O 1
ATOM 1691 N N . PHE A 1 210 ? 39.951 58.285 25.588 1.00 41.30 210 PHE A N 1
ATOM 1692 C CA . PHE A 1 210 ? 39.678 57.034 26.282 1.00 39.37 210 PHE A CA 1
ATOM 1693 C C . PHE A 1 210 ? 40.229 55.846 25.498 1.00 41.96 210 PHE A C 1
ATOM 1694 O O . PHE A 1 210 ? 39.467 54.974 25.056 1.00 41.03 210 PHE A O 1
ATOM 1702 N N . PRO A 1 211 ? 41.551 55.791 25.290 1.00 41.89 211 PRO A N 1
ATOM 1703 C CA . PRO A 1 211 ? 42.118 54.795 24.367 1.00 45.46 211 PRO A CA 1
ATOM 1704 C C . PRO A 1 211 ? 41.797 53.380 24.750 1.00 44.69 211 PRO A C 1
ATOM 1705 O O . PRO A 1 211 ? 41.903 52.491 23.904 1.00 44.44 211 PRO A O 1
ATOM 1709 N N . GLU A 1 212 ? 41.409 53.135 26.003 1.00 39.65 212 GLU A N 1
ATOM 1710 C CA . GLU A 1 212 ? 41.099 51.772 26.411 1.00 46.38 212 GLU A CA 1
ATOM 1711 C C . GLU A 1 212 ? 39.900 51.250 25.635 1.00 39.86 212 GLU A C 1
ATOM 1712 O O . GLU A 1 212 ? 39.774 50.042 25.412 1.00 45.50 212 GLU A O 1
ATOM 1718 N N . ILE A 1 213 ? 39.018 52.154 25.225 1.00 36.87 213 ILE A N 1
ATOM 1719 C CA . ILE A 1 213 ? 37.816 51.754 24.513 1.00 40.25 213 ILE A CA 1
ATOM 1720 C C . ILE A 1 213 ? 38.192 51.161 23.165 1.00 41.17 213 ILE A C 1
ATOM 1721 O O . ILE A 1 213 ? 37.808 50.027 22.836 1.00 46.69 213 ILE A O 1
ATOM 1726 N N . LYS A 1 214 ? 39.021 51.881 22.399 1.00 46.01 214 LYS A N 1
ATOM 1727 C CA . LYS A 1 214 ? 39.515 51.336 21.133 1.00 44.80 214 LYS A CA 1
ATOM 1728 C C . LYS A 1 214 ? 40.175 49.985 21.348 1.00 50.19 214 LYS A C 1
ATOM 1729 O O . LYS A 1 214 ? 39.934 49.036 20.588 1.00 49.07 214 LYS A O 1
ATOM 1735 N N . THR A 1 215 ? 40.982 49.863 22.405 1.00 49.48 215 THR A N 1
ATOM 1736 C CA . THR A 1 215 ? 41.666 48.593 22.635 1.00 61.23 215 THR A CA 1
ATOM 1737 C C . THR A 1 215 ? 40.666 47.471 22.842 1.00 60.81 215 THR A C 1
ATOM 1738 O O . THR A 1 215 ? 40.840 46.364 22.320 1.00 60.33 215 THR A O 1
ATOM 1742 N N . ASN A 1 216 ? 39.592 47.750 23.570 1.00 56.49 216 ASN A N 1
ATOM 1743 C CA . ASN A 1 216 ? 38.745 46.685 24.075 1.00 57.24 216 ASN A CA 1
ATOM 1744 C C . ASN A 1 216 ? 37.586 46.325 23.152 1.00 58.46 216 ASN A C 1
ATOM 1745 O O . ASN A 1 216 ? 37.150 45.169 23.171 1.00 63.63 216 ASN A O 1
ATOM 1750 N N . ILE A 1 217 ? 37.057 47.250 22.344 1.00 47.68 217 ILE A N 1
ATOM 1751 C CA . ILE A 1 217 ? 35.853 46.956 21.575 1.00 53.91 217 ILE A CA 1
ATOM 1752 C C . ILE A 1 217 ? 35.936 47.344 20.105 1.00 54.65 217 ILE A C 1
ATOM 1753 O O . ILE A 1 217 ? 34.994 47.068 19.362 1.00 56.41 217 ILE A O 1
ATOM 1758 N N . LEU A 1 218 ? 37.026 47.956 19.642 1.00 53.05 218 LEU A N 1
ATOM 1759 C CA . LEU A 1 218 ? 37.134 48.381 18.248 1.00 54.42 218 LEU A CA 1
ATOM 1760 C C . LEU A 1 218 ? 38.122 47.485 17.504 1.00 66.00 218 LEU A C 1
ATOM 1761 O O . LEU A 1 218 ? 38.981 46.838 18.106 1.00 70.81 218 LEU A O 1
ATOM 1766 N N . ASP A 1 219 ? 38.005 47.456 16.174 1.00 79.95 219 ASP A N 1
ATOM 1767 C CA . ASP A 1 219 ? 38.535 46.306 15.450 1.00 94.00 219 ASP A CA 1
ATOM 1768 C C . ASP A 1 219 ? 39.349 46.646 14.202 1.00 108.18 219 ASP A C 1
ATOM 1769 O O . ASP A 1 219 ? 39.561 45.759 13.365 1.00 117.84 219 ASP A O 1
ATOM 1774 N N . ASN A 1 220 ? 39.807 47.888 14.043 1.00 109.91 220 ASN A N 1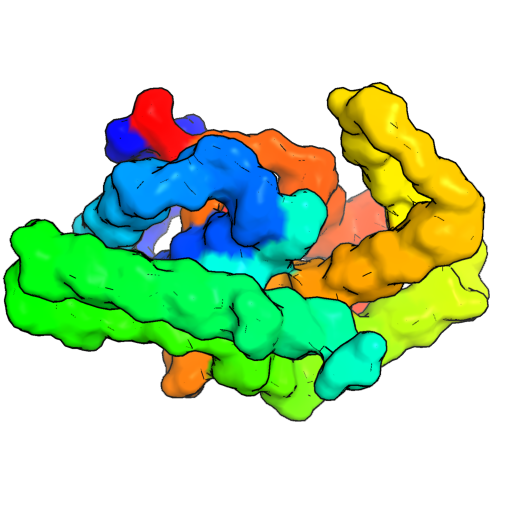
ATOM 1775 C CA . ASN A 1 220 ? 40.545 48.344 12.864 1.00 116.11 220 ASN A CA 1
ATOM 1776 C C . ASN A 1 220 ? 39.690 48.356 11.600 1.00 112.98 220 ASN A C 1
ATOM 1777 O O . ASN A 1 220 ? 40.236 48.455 10.492 1.00 118.83 220 ASN A O 1
ATOM 1782 N N . HIS A 1 221 ? 38.367 48.233 11.730 1.00 98.94 221 HIS A N 1
ATOM 1783 C CA . HIS A 1 221 ? 37.419 48.503 10.647 1.00 81.24 221 HIS A CA 1
ATOM 1784 C C . HIS A 1 221 ? 36.402 49.492 11.206 1.00 65.97 221 HIS A C 1
ATOM 1785 O O . HIS A 1 221 ? 35.307 49.104 11.637 1.00 60.47 221 HIS A O 1
ATOM 1792 N N . PRO A 1 222 ? 36.745 50.776 11.242 1.00 59.27 222 PRO A N 1
ATOM 1793 C CA . PRO A 1 222 ? 35.858 51.767 11.854 1.00 55.58 222 PRO A CA 1
ATOM 1794 C C . PRO A 1 222 ? 34.680 52.114 10.956 1.00 54.91 222 PRO A C 1
ATOM 1795 O O . PRO A 1 222 ? 34.759 52.090 9.722 1.00 54.65 222 PRO A O 1
ATOM 1799 N N . LYS A 1 223 ? 33.574 52.442 11.615 1.00 47.56 223 LYS A N 1
ATOM 1800 C CA . LYS A 1 223 ? 32.378 52.922 10.938 1.00 50.69 223 LYS A CA 1
ATOM 1801 C C . LYS A 1 223 ? 32.665 54.219 10.187 1.00 55.10 223 LYS A C 1
ATOM 1802 O O . LYS A 1 223 ? 33.147 55.196 10.774 1.00 52.36 223 LYS A O 1
ATOM 1808 N N . ILE A 1 224 ? 32.350 54.225 8.890 1.00 50.76 224 ILE A N 1
ATOM 1809 C CA . ILE A 1 224 ? 32.497 55.407 8.041 1.00 52.27 224 ILE A CA 1
ATOM 1810 C C . ILE A 1 224 ? 31.278 56.310 8.208 1.00 50.58 224 ILE A C 1
ATOM 1811 O O . ILE A 1 224 ? 30.132 55.849 8.155 1.00 46.35 224 ILE A O 1
ATOM 1816 N N . PHE A 1 225 ? 31.518 57.604 8.385 1.00 44.82 225 PHE A N 1
ATOM 1817 C CA . PHE A 1 225 ? 30.459 58.584 8.585 1.00 43.99 225 PHE A CA 1
ATOM 1818 C C . PHE A 1 225 ? 30.362 59.444 7.334 1.00 44.97 225 PHE A C 1
ATOM 1819 O O . PHE A 1 225 ? 31.374 59.982 6.869 1.00 46.74 225 PHE A O 1
ATOM 1827 N N . LEU A 1 226 ? 29.151 59.546 6.785 1.00 46.37 226 LEU A N 1
ATOM 1828 C CA . LEU A 1 226 ? 28.874 60.268 5.547 1.00 48.65 226 LEU A CA 1
ATOM 1829 C C . LEU A 1 226 ? 27.893 61.379 5.870 1.00 45.71 226 LEU A C 1
ATOM 1830 O O . LEU A 1 226 ? 26.781 61.105 6.335 1.00 42.75 226 LEU A O 1
ATOM 1835 N N . GLU A 1 227 ? 28.307 62.627 5.659 1.00 49.84 227 GLU A N 1
ATOM 1836 C CA . GLU A 1 227 ? 27.475 63.762 6.044 1.00 53.77 227 GLU A CA 1
ATOM 1837 C C . GLU A 1 227 ? 26.665 64.170 4.829 1.00 55.40 227 GLU A C 1
ATOM 1838 O O . GLU A 1 227 ? 27.219 64.697 3.856 1.00 55.03 227 GLU A O 1
ATOM 1844 N N . VAL A 1 228 ? 25.358 63.920 4.872 1.00 58.90 228 VAL A N 1
ATOM 1845 C CA . VAL A 1 228 ? 24.503 64.083 3.695 1.00 60.26 228 VAL A CA 1
ATOM 1846 C C . VAL A 1 228 ? 23.303 64.936 4.073 1.00 58.52 228 VAL A C 1
ATOM 1847 O O . VAL A 1 228 ? 22.544 64.570 4.973 1.00 48.36 228 VAL A O 1
ATOM 1851 N N . ARG A 1 229 ? 23.112 66.047 3.366 1.00 60.27 229 ARG A N 1
ATOM 1852 C CA . ARG A 1 229 ? 22.047 66.992 3.679 1.00 59.48 229 ARG A CA 1
ATOM 1853 C C . ARG A 1 229 ? 21.693 67.743 2.405 1.00 58.66 229 ARG A C 1
ATOM 1854 O O . ARG A 1 229 ? 22.333 67.573 1.364 1.00 59.40 229 ARG A O 1
ATOM 1862 N N . GLU A 1 230 ? 20.663 68.576 2.488 1.00 65.31 230 GLU A N 1
ATOM 1863 C CA . GLU A 1 230 ? 20.201 69.312 1.313 1.00 74.07 230 GLU A CA 1
ATOM 1864 C C . GLU A 1 230 ? 21.034 70.565 1.035 1.00 87.67 230 GLU A C 1
ATOM 1865 O O . GLU A 1 230 ? 21.774 71.036 1.899 1.00 89.21 230 GLU A O 1
#

Foldseek 3Di:
DDFDDKDDDDPVCQQVQVFQEEAAAAPPPVCPDLVNSVVQLVVRLVRHNFAYEYEHQYHVPPDPAPLQNCCVPPVVVVVVVNLVVDPVPDDPVSSVRYHYFGPVQFCDPLLVVLLVVVVVCCVPPVVSVVVLLVVLVVVCVVPPDDDDSVVSSVVSSNNSSNLLVQWEFTDGNRHTGQEYEDADDDPSNVVSSCCNVCNPPVVSCVPRYDVRTRMYTHDDD

Secondary structure (DSSP, 8-state):
-EEEEEESS-HHHHHTT-S-EEEEEETT-TT--HHHHHHHHHHHHHH-SS-EEEEEEE-----S-HHHHHIIIIIHHHHHHHHHHHHHHS-HHHHTTEEEE-HHHH--HHHHHHHHHHHHHHHH-HHHHHHHHHHHHHHHHTSSS---HHHHHHHHHHHHHHHHHHHB--EETTEE--EEEESS--HHHHHHHHHHHTSSSHHHHHHH--S-BPEEEEEE-

Sequence (221 aa):
MELHQIRRGCHKNDIELKKYNIGVAISLGNKWFSIDNIEKLVKWSLLHTKEYVIIYIADSIKLSDSHAEEVAIRYGRNLFIKIKERVSLSFSQDEQAKIIYATWSDIADSKYKEKVKYLYNLYDKNINFKNYIENFVKEWVSKEKRTFNNNEINKFGRYILEELPELMVQVKARGVLFEAYVYPYKTRITEFVGLLQKGEIFPEIKTNILDNHPKIFLEVRE

Nearest PDB structures (foldseek):
  7qb8-assembly1_A  TM=1.005E+00  e=3.509E-45  Parcubacteria bacterium RAAC4_OD1_1
  7qax-assembly1_A  TM=1.002E+00  e=3.566E-43  Parcubacteria bacterium RAAC4_OD1_1
  7qau-assembly1_A  TM=9.989E-01  e=1.405E-40  Parcubacteria bacterium RAAC4_OD1_1
  7qaq-assembly1_A  TM=9.985E-01  e=1.074E-39  Parcubacteria bacterium RAAC4_OD1_1
  7qat-assembly1_A  TM=9.964E-01  e=5.451E-40  Parcubacteria bacterium RAAC4_OD1_1

Solvent-accessible surface area: 12040 Å² total; per-residue (Å²): 49,90,12,80,89,20,134,42,23,145,107,106,28,4,81,125,96,100,42,7,1,0,0,0,0,0,36,64,47,208,53,19,47,41,78,30,1,12,75,0,0,93,10,0,14,112,24,10,104,83,61,0,0,0,1,41,4,23,30,112,179,113,30,163,23,47,16,46,10,14,17,86,108,121,4,164,97,25,16,90,120,3,90,110,75,5,59,146,48,14,59,158,118,57,54,79,85,14,33,40,1,56,38,70,31,7,12,82,86,142,4,125,116,27,10,148,46,0,48,79,19,2,75,160,38,122,116,0,60,66,86,1,24,91,37,11,82,106,89,24,86,132,87,193,162,111,53,84,104,99,57,6,38,92,59,0,90,46,20,0,10,19,0,0,6,17,1,6,35,17,119,0,170,59,30,59,0,27,0,5,0,23,3,103,109,25,105,36,18,115,6,7,9,78,0,27,107,20,130,30,27,74,56,0,73,110,86,12,28,82,125,116,63,5,7,20,0,12,0,77,124